Protein AF-0000000075409870 (afdb_homodimer)

Organism: Magnetospirillum gryphiswaldense (strain DSM 6361 / JCM 21280 / NBRC 15271 / MSR-1) (NCBI:txid431944)

InterPro domains:
  IPR002820 Molybdopterin cofactor biosynthesis C (MoaC) domain [PF01967] (15-150)
  IPR023045 Molybdenum cofactor biosynthesis C [TIGR00581] (4-152)
  IPR036522 Molybdopterin cofactor biosynthesis C (MoaC) domain superfamily [G3DSA:3.30.70.640] (1-158)
  IPR036522 Molybdopterin cofactor biosynthesis C (MoaC) domain superfamily [SSF55040] (11-155)
  IPR047594 Molybdenum cofactor biosynthesis C, bacteria/eukaryotes [MF_01224_B] (2-158)
  IPR047594 Molybdenum cofactor biosynthesis C, bacteria/eukaryotes [cd01420] (15-153)
  IPR050105 Molybdenum cofactor biosynthesis MoaA/MoaC [PTHR22960] (5-147)

Radius of gyration: 19.03 Å; Cα contacts (8 Å, |Δi|>4): 765; chains: 2; bounding box: 40×58×44 Å

pLDDT: mean 94.72, std 8.27, range [42.75, 99.0]

Sequence (316 aa):
MTDLTHFDPLGNAVMVDVSAKAPTERVAVAAGSVLMAADTMALIQARGVKKGDVLAVAQLAGIMGAKRTPDLIPLCHPLALSSVKVELQLDPARNAVDIQATCKLTGQTGVEMEALTAVSVAALTVYDMVKAVDKSMRITDIRLLHKSGGKSGTYQAVMTDLTHFDPLGNAVMVDVSAKAPTERVAVAAGSVLMAADTMALIQARGVKKGDVLAVAQLAGIMGAKRTPDLIPLCHPLALSSVKVELQLDPARNAVDIQATCKLTGQTGVEMEALTAVSVAALTVYDMVKAVDKSMRITDIRLLHKSGGKSGTYQAV

Nearest PDB structures (foldseek):
  3jqj-assembly1_B  TM=9.611E-01  e=3.026E-20  Thermus thermophilus HB8
  4pyd-assembly1_D  TM=9.554E-01  e=3.217E-20  Escherichia coli K-12
  1ekr-assembly1_A  TM=9.574E-01  e=2.144E-19  Escherichia coli
  4pyd-assembly1_A  TM=9.574E-01  e=3.497E-19  Escherichia coli K-12
  1eks-assembly1_A  TM=9.685E-01  e=5.367E-19  Escherichia coli

Structure (mmCIF, N/CA/C/O backbone):
data_AF-0000000075409870-model_v1
#
loop_
_entity.id
_entity.type
_entity.pdbx_description
1 polymer 'Cyclic pyranopterin monophosphate synthase'
#
loop_
_atom_site.group_PDB
_atom_site.id
_atom_site.type_symbol
_atom_site.label_atom_id
_atom_site.label_alt_id
_atom_site.label_comp_id
_atom_site.label_asym_id
_atom_site.label_entity_id
_atom_site.label_seq_id
_atom_site.pdbx_PDB_ins_code
_atom_site.Cartn_x
_atom_site.Cartn_y
_atom_site.Cartn_z
_atom_site.occupancy
_atom_site.B_iso_or_equiv
_atom_site.auth_seq_id
_atom_site.auth_comp_id
_atom_site.auth_asym_id
_atom_site.auth_atom_id
_atom_site.pdbx_PDB_model_num
ATOM 1 N N . MET A 1 1 ? -3.199 29.938 7.641 1 42.75 1 MET A N 1
ATOM 2 C CA . MET A 1 1 ? -2.635 29.078 6.598 1 42.75 1 MET A CA 1
ATOM 3 C C . MET A 1 1 ? -2.672 27.625 7.016 1 42.75 1 MET A C 1
ATOM 5 O O . MET A 1 1 ? -2.309 27.281 8.148 1 42.75 1 MET A O 1
ATOM 9 N N . THR A 1 2 ? -3.488 26.75 6.426 1 58.69 2 THR A N 1
ATOM 10 C CA . THR A 1 2 ? -3.631 25.359 6.836 1 58.69 2 THR A CA 1
ATOM 11 C C . THR A 1 2 ? -2.275 24.656 6.863 1 58.69 2 THR A C 1
ATOM 13 O O . THR A 1 2 ? -1.463 24.828 5.953 1 58.69 2 THR A O 1
ATOM 16 N N . ASP A 1 3 ? -1.803 24.328 7.984 1 79.94 3 ASP A N 1
ATOM 17 C CA . ASP A 1 3 ? -0.461 23.797 8.203 1 79.94 3 ASP A CA 1
ATOM 18 C C . ASP A 1 3 ? -0.49 22.281 8.336 1 79.94 3 ASP A C 1
ATOM 20 O O . ASP A 1 3 ? -1.562 21.672 8.43 1 79.94 3 ASP A O 1
ATOM 24 N N . LEU A 1 4 ? 0.631 21.781 8.109 1 86.5 4 LEU A N 1
ATOM 25 C CA . LEU A 1 4 ? 0.804 20.344 8.367 1 86.5 4 LEU A CA 1
ATOM 26 C C . LEU A 1 4 ? 0.671 20.047 9.852 1 86.5 4 LEU A C 1
ATOM 28 O O . LEU A 1 4 ? 1.403 20.594 10.672 1 86.5 4 LEU A O 1
ATOM 32 N N . THR A 1 5 ? -0.241 19.156 10.141 1 88.62 5 THR A N 1
ATOM 33 C CA . THR A 1 5 ? -0.639 18.969 11.531 1 88.62 5 THR A CA 1
ATOM 34 C C . THR A 1 5 ? 0.309 18 12.234 1 88.62 5 THR A C 1
ATOM 36 O O . THR A 1 5 ? 0.315 17.906 13.469 1 88.62 5 THR A O 1
ATOM 39 N N . HIS A 1 6 ? 1.141 17.328 11.484 1 91.56 6 HIS A N 1
ATOM 40 C CA . HIS A 1 6 ? 2 16.297 12.078 1 91.56 6 HIS A CA 1
ATOM 41 C C . HIS A 1 6 ? 3.373 16.875 12.422 1 91.56 6 HIS A C 1
ATOM 43 O O . HIS A 1 6 ? 4.34 16.125 12.562 1 91.56 6 HIS A O 1
ATOM 49 N N . PHE A 1 7 ? 3.447 18.172 12.562 1 88.19 7 PHE A N 1
ATOM 50 C CA . PHE A 1 7 ? 4.695 18.812 12.961 1 88.19 7 PHE A CA 1
ATOM 51 C C . PHE A 1 7 ? 4.457 19.797 14.102 1 88.19 7 PHE A C 1
ATOM 53 O O . PHE A 1 7 ? 3.477 20.547 14.086 1 88.19 7 PHE A O 1
ATOM 60 N N . ASP A 1 8 ? 5.398 19.75 15.039 1 87.44 8 ASP A N 1
ATOM 61 C CA . ASP A 1 8 ? 5.34 20.812 16.047 1 87.44 8 ASP A CA 1
ATOM 62 C C . ASP A 1 8 ? 6.059 22.062 15.57 1 87.44 8 ASP A C 1
ATOM 64 O O . ASP A 1 8 ? 6.605 22.094 14.461 1 87.44 8 ASP A O 1
ATOM 68 N N . PRO A 1 9 ? 5.988 23.078 16.328 1 85.5 9 PRO A N 1
ATOM 69 C CA . PRO A 1 9 ? 6.57 24.344 15.867 1 85.5 9 PRO A CA 1
ATOM 70 C C . PRO A 1 9 ? 8.078 24.266 15.641 1 85.5 9 PRO A C 1
ATOM 72 O O . PRO A 1 9 ? 8.648 25.078 14.906 1 85.5 9 PRO A O 1
ATOM 75 N N . LEU A 1 10 ? 8.703 23.281 16.25 1 84 10 LEU A N 1
ATOM 76 C CA . LEU A 1 10 ? 10.148 23.125 16.125 1 84 10 LEU A CA 1
ATOM 77 C C . LEU A 1 10 ? 10.5 22.25 14.914 1 84 10 LEU A C 1
ATOM 79 O O . LEU A 1 10 ? 11.672 22.078 14.586 1 84 10 LEU A O 1
ATOM 83 N N . GLY A 1 11 ? 9.492 21.703 14.273 1 83.44 11 GLY A N 1
ATOM 84 C CA . GLY A 1 11 ? 9.719 20.906 13.07 1 83.44 11 GLY A CA 1
ATOM 85 C C . GLY A 1 11 ? 9.781 19.422 13.328 1 83.44 11 GLY A C 1
ATOM 86 O O . GLY A 1 11 ? 10.039 18.641 12.414 1 83.44 11 GLY A O 1
ATOM 87 N N . ASN A 1 12 ? 9.531 19.062 14.555 1 87.06 12 ASN A N 1
ATOM 88 C CA . ASN A 1 12 ? 9.531 17.641 14.883 1 87.06 12 ASN A CA 1
ATOM 89 C C . ASN A 1 12 ? 8.219 16.984 14.461 1 87.06 12 ASN A C 1
ATOM 91 O O . ASN A 1 12 ? 7.152 17.594 14.539 1 87.06 12 ASN A O 1
ATOM 95 N N . ALA A 1 13 ? 8.375 15.758 14.008 1 90.44 13 ALA A N 1
ATOM 96 C CA . ALA A 1 13 ? 7.18 14.953 13.742 1 90.44 13 ALA A CA 1
ATOM 97 C C . ALA A 1 13 ? 6.438 14.633 15.039 1 90.44 13 ALA A C 1
ATOM 99 O O . ALA A 1 13 ? 7.059 14.312 16.062 1 90.44 13 ALA A O 1
ATOM 100 N N . VAL A 1 14 ? 5.109 14.703 15.031 1 93.31 14 VAL A N 1
ATOM 101 C CA . VAL A 1 14 ? 4.312 14.445 16.219 1 93.31 14 VAL A CA 1
ATOM 102 C C . VAL A 1 14 ? 3.025 13.719 15.844 1 93.31 14 VAL A C 1
ATOM 104 O O . VAL A 1 14 ? 2.465 13.969 14.773 1 93.31 14 VAL A O 1
ATOM 107 N N . MET A 1 15 ? 2.639 12.797 16.672 1 95.94 15 MET A N 1
ATOM 108 C CA . MET A 1 15 ? 1.261 12.312 16.609 1 95.94 15 MET A CA 1
ATOM 109 C C . MET A 1 15 ? 0.288 13.375 17.109 1 95.94 15 MET A C 1
ATOM 111 O O . MET A 1 15 ? 0.456 13.898 18.219 1 95.94 15 MET A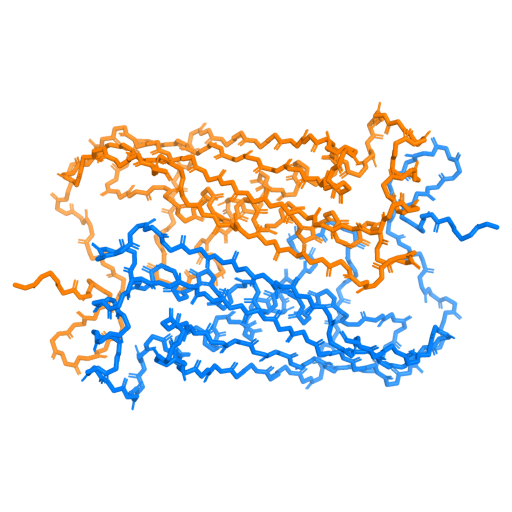 O 1
ATOM 115 N N . VAL A 1 16 ? -0.672 13.68 16.344 1 94.5 16 VAL A N 1
ATOM 116 C CA . VAL A 1 16 ? -1.606 14.75 16.688 1 94.5 16 VAL A CA 1
ATOM 117 C C . VAL A 1 16 ? -2.369 14.375 17.969 1 94.5 16 VAL A C 1
ATOM 119 O O . VAL A 1 16 ? -2.891 13.266 18.078 1 94.5 16 VAL A O 1
ATOM 122 N N . ASP A 1 17 ? -2.365 15.32 18.984 1 95.56 17 ASP A N 1
ATOM 123 C CA . ASP A 1 17 ? -3.143 15.117 20.188 1 95.56 17 ASP A CA 1
ATOM 124 C C . ASP A 1 17 ? -4.633 15.32 19.938 1 95.56 17 ASP A C 1
ATOM 126 O O . ASP A 1 17 ? -5.078 16.438 19.688 1 95.56 17 ASP A O 1
ATOM 130 N N . VAL A 1 18 ? -5.391 14.211 20.047 1 95.62 18 VAL A N 1
ATOM 131 C CA . VAL A 1 18 ? -6.816 14.305 19.734 1 95.62 18 VAL A CA 1
ATOM 132 C C . VAL A 1 18 ? -7.633 14.18 21.016 1 95.62 18 VAL A C 1
ATOM 134 O O . VAL A 1 18 ? -8.852 14 20.969 1 95.62 18 VAL A O 1
ATOM 137 N N . SER A 1 19 ? -7.051 14.383 22.203 1 95.25 19 SER A N 1
ATOM 138 C CA . SER A 1 19 ? -7.688 14.109 23.484 1 95.25 19 SER A CA 1
ATOM 139 C C . SER A 1 19 ? -8.836 15.078 23.75 1 95.25 19 SER A C 1
ATOM 141 O O . SER A 1 19 ? -9.781 14.742 24.469 1 95.25 19 SER A O 1
ATOM 143 N N . ALA A 1 20 ? -8.789 16.219 23.141 1 94.88 20 ALA A N 1
ATOM 144 C CA . ALA A 1 20 ? -9.781 17.266 23.406 1 94.88 20 ALA A CA 1
ATOM 145 C C . ALA A 1 20 ? -10.977 17.125 22.469 1 94.88 20 ALA A C 1
ATOM 147 O O . ALA A 1 20 ? -11.992 17.812 22.641 1 94.88 20 ALA A O 1
ATOM 148 N N . LYS A 1 21 ? -10.867 16.281 21.531 1 94.44 21 LYS A N 1
ATOM 149 C CA . LYS A 1 21 ? -11.93 16.141 20.547 1 94.44 21 LYS A CA 1
ATOM 150 C C . LYS A 1 21 ? -13.031 15.211 21.031 1 94.44 21 LYS A C 1
ATOM 152 O O . LYS A 1 21 ? -12.75 14.188 21.656 1 94.44 21 LYS A O 1
ATOM 157 N N . ALA A 1 22 ? -14.25 15.5 20.734 1 95.19 22 ALA A N 1
ATOM 158 C CA . ALA A 1 22 ? -15.375 14.609 21.016 1 95.19 22 ALA A CA 1
ATOM 159 C C . ALA A 1 22 ? -15.453 13.484 20 1 95.19 22 ALA A C 1
ATOM 161 O O . ALA A 1 22 ? -15.219 13.695 18.812 1 95.19 22 ALA A O 1
ATOM 162 N N . PRO A 1 23 ? -15.844 12.312 20.5 1 96.75 23 PRO A N 1
ATOM 163 C CA . PRO A 1 23 ? -16.047 11.227 19.547 1 96.75 23 PRO A CA 1
ATOM 164 C C . PRO A 1 23 ? -17.234 11.477 18.609 1 96.75 23 PRO A C 1
ATOM 166 O O . PRO A 1 23 ? -18.25 12.023 19.031 1 96.75 23 PRO A O 1
ATOM 169 N N . THR A 1 24 ? -17.078 11.172 17.375 1 97.12 24 THR A N 1
ATOM 170 C CA . THR A 1 24 ? -18.141 11.195 16.375 1 97.12 24 THR A CA 1
ATOM 171 C C . THR A 1 24 ? -18.062 9.969 15.469 1 97.12 24 THR A C 1
ATOM 173 O O . THR A 1 24 ? -17.047 9.266 15.453 1 97.12 24 THR A O 1
ATOM 176 N N . GLU A 1 25 ? -19.203 9.695 14.805 1 97.69 25 GLU A N 1
ATOM 177 C CA . GLU A 1 25 ? -19.156 8.664 13.781 1 97.69 25 GLU A CA 1
ATOM 178 C C . GLU A 1 25 ? -18.266 9.094 12.609 1 97.69 25 GLU A C 1
ATOM 180 O O . GLU A 1 25 ? -18.453 10.18 12.055 1 97.69 25 GLU A O 1
ATOM 185 N N . ARG A 1 26 ? -17.359 8.227 12.328 1 98 26 ARG A N 1
ATOM 186 C CA . ARG A 1 26 ? -16.422 8.484 11.234 1 98 26 ARG A CA 1
ATOM 187 C C . ARG A 1 26 ? -16.547 7.414 10.156 1 98 26 ARG A C 1
ATOM 189 O O . ARG A 1 26 ? -16.578 6.219 10.453 1 98 26 ARG A O 1
ATOM 196 N N . VAL A 1 27 ? -16.609 7.832 8.883 1 98.69 27 VAL A N 1
ATOM 197 C CA . VAL A 1 27 ? -16.625 6.922 7.738 1 98.69 27 VAL A CA 1
ATOM 198 C C . VAL A 1 27 ? -15.602 7.379 6.703 1 98.69 27 VAL A C 1
ATOM 200 O O . VAL A 1 27 ? -15.461 8.578 6.449 1 98.69 27 VAL A O 1
ATOM 203 N N . ALA A 1 28 ? -14.938 6.41 6.152 1 98.88 28 ALA A N 1
ATOM 204 C CA . ALA A 1 28 ? -14.055 6.699 5.023 1 98.88 28 ALA A CA 1
ATOM 205 C C . ALA A 1 28 ? -14.148 5.605 3.963 1 98.88 28 ALA A C 1
ATOM 207 O O . ALA A 1 28 ? -14.25 4.422 4.293 1 98.88 28 ALA A O 1
ATOM 208 N N . VAL A 1 29 ? -14.125 6.039 2.709 1 98.94 29 VAL A N 1
ATOM 209 C CA . VAL A 1 29 ? -14.109 5.137 1.561 1 98.94 29 VAL A CA 1
ATOM 210 C C . VAL A 1 29 ? -12.891 5.43 0.689 1 98.94 29 VAL A C 1
ATOM 212 O O . VAL A 1 29 ? -12.633 6.586 0.338 1 98.94 29 VAL A O 1
ATOM 215 N N . ALA A 1 30 ? -12.156 4.445 0.398 1 98.94 30 ALA A N 1
ATOM 216 C CA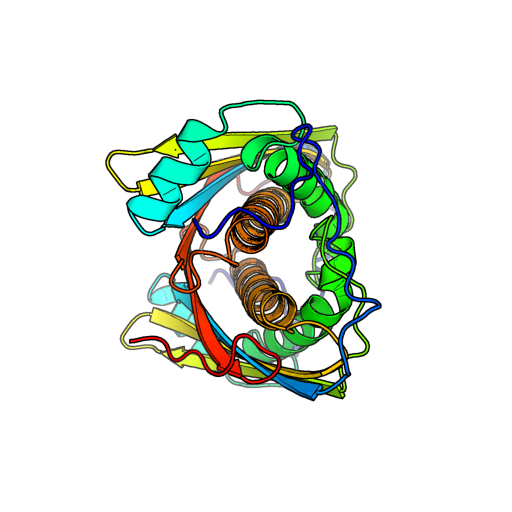 . ALA A 1 30 ? -11.016 4.539 -0.504 1 98.94 30 ALA A CA 1
ATOM 217 C C . ALA A 1 30 ? -11.109 3.508 -1.623 1 98.94 30 ALA A C 1
ATOM 219 O O . ALA A 1 30 ? -11.844 2.523 -1.508 1 98.94 30 ALA A O 1
ATOM 220 N N . ALA A 1 31 ? -10.367 3.779 -2.705 1 98.94 31 ALA A N 1
ATOM 221 C CA . ALA A 1 31 ? -10.359 2.836 -3.82 1 98.94 31 ALA A CA 1
ATOM 222 C C . ALA A 1 31 ? -9 2.809 -4.504 1 98.94 31 ALA A C 1
ATOM 224 O O . ALA A 1 31 ? -8.164 3.688 -4.273 1 98.94 31 ALA A O 1
ATOM 225 N N . GLY A 1 32 ? -8.75 1.811 -5.285 1 98.88 32 GLY A N 1
ATOM 226 C CA . GLY A 1 32 ? -7.59 1.601 -6.133 1 98.88 32 GLY A CA 1
ATOM 227 C C . GLY A 1 32 ? -7.738 0.419 -7.07 1 98.88 32 GLY A C 1
ATOM 228 O O . GLY A 1 32 ? -8.781 -0.245 -7.078 1 98.88 32 GLY A O 1
ATOM 229 N N . SER A 1 33 ? -6.727 0.255 -7.898 1 98.94 33 SER A N 1
ATOM 230 C CA . SER A 1 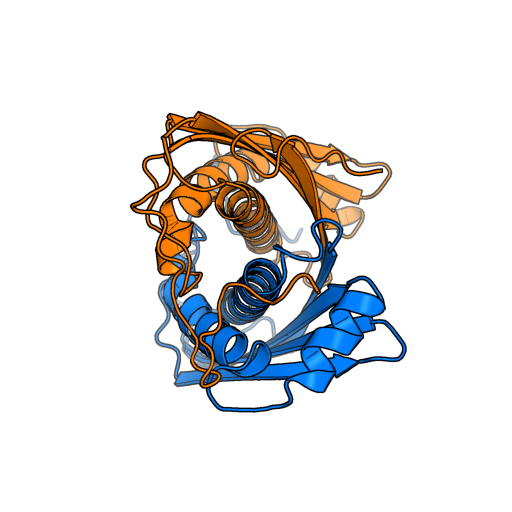33 ? -6.805 -0.833 -8.867 1 98.94 33 SER A CA 1
ATOM 231 C C . SER A 1 33 ? -5.445 -1.488 -9.07 1 98.94 33 SER A C 1
ATOM 233 O O . SER A 1 33 ? -4.406 -0.856 -8.867 1 98.94 33 SER A O 1
ATOM 235 N N . VAL A 1 34 ? -5.508 -2.73 -9.438 1 98.94 34 VAL A N 1
ATOM 236 C CA . VAL A 1 34 ? -4.348 -3.449 -9.945 1 98.94 34 VAL A CA 1
ATOM 237 C C . VAL A 1 34 ? -4.52 -3.711 -11.445 1 98.94 34 VAL A C 1
ATOM 239 O O . VAL A 1 34 ? -5.434 -4.43 -11.852 1 98.94 34 VAL A O 1
ATOM 242 N N . LEU A 1 35 ? -3.666 -3.074 -12.242 1 98.94 35 LEU A N 1
ATOM 243 C CA . LEU A 1 35 ? -3.65 -3.311 -13.68 1 98.94 35 LEU A CA 1
ATOM 244 C C . LEU A 1 35 ? -2.736 -4.48 -14.031 1 98.94 35 LEU A C 1
ATOM 246 O O . LEU A 1 35 ? -1.657 -4.625 -13.453 1 98.94 35 LEU A O 1
ATOM 250 N N . MET A 1 36 ? -3.176 -5.266 -15.039 1 98.56 36 MET A N 1
ATOM 251 C CA . MET A 1 36 ? -2.42 -6.469 -15.375 1 98.56 36 MET A CA 1
ATOM 252 C C . MET A 1 36 ? -2.547 -6.797 -16.859 1 98.56 36 MET A C 1
ATOM 254 O O . MET A 1 36 ? -3.285 -6.133 -17.578 1 98.56 36 MET A O 1
ATOM 258 N N . ALA A 1 37 ? -1.703 -7.766 -17.297 1 97.94 37 ALA A N 1
ATOM 259 C CA . ALA A 1 37 ? -1.792 -8.234 -18.672 1 97.94 37 ALA A CA 1
ATOM 260 C C . ALA A 1 37 ? -3.113 -8.961 -18.922 1 97.94 37 ALA A C 1
ATOM 262 O O . ALA A 1 37 ? -3.689 -9.547 -18 1 97.94 37 ALA A O 1
ATOM 263 N N . ALA A 1 38 ? -3.508 -8.969 -20.188 1 97.75 38 ALA A N 1
ATOM 264 C CA . ALA A 1 38 ? -4.762 -9.602 -20.578 1 97.75 38 ALA A CA 1
ATOM 265 C C . ALA A 1 38 ? -4.746 -11.094 -20.25 1 97.75 38 ALA A C 1
ATOM 267 O O . ALA A 1 38 ? -5.746 -11.641 -19.781 1 97.75 38 ALA A O 1
ATOM 268 N N . ASP A 1 39 ? -3.654 -11.727 -20.453 1 96.5 39 ASP A N 1
ATOM 269 C CA . ASP A 1 39 ? -3.539 -13.156 -20.188 1 96.5 39 ASP A CA 1
ATOM 270 C C . ASP A 1 39 ? -3.691 -13.438 -18.688 1 96.5 39 ASP A C 1
ATOM 272 O O . ASP A 1 39 ? -4.25 -14.469 -18.297 1 96.5 39 ASP A O 1
ATOM 276 N N . THR A 1 40 ? -3.139 -12.508 -17.891 1 96.06 40 THR A N 1
ATOM 277 C CA . THR A 1 40 ? -3.26 -12.641 -16.438 1 96.06 40 THR A CA 1
ATOM 278 C C . THR A 1 40 ? -4.719 -12.516 -16.016 1 96.06 40 THR A C 1
ATOM 280 O O . THR A 1 40 ? -5.203 -13.312 -15.211 1 96.06 40 THR A O 1
ATOM 283 N N . MET A 1 41 ? -5.43 -11.555 -16.547 1 96.56 41 MET A N 1
ATOM 284 C CA . MET A 1 41 ? -6.848 -11.359 -16.281 1 96.56 41 MET A CA 1
ATOM 285 C C . MET A 1 41 ? -7.648 -12.609 -16.641 1 96.56 41 MET A C 1
ATOM 287 O O . MET A 1 41 ? -8.492 -13.055 -15.867 1 96.56 41 MET A O 1
ATOM 291 N N . ALA A 1 42 ? -7.316 -13.195 -17.75 1 94.94 42 ALA A N 1
ATOM 292 C CA . ALA A 1 42 ? -8.008 -14.391 -18.234 1 94.94 42 ALA A CA 1
ATOM 293 C C . ALA A 1 42 ? -7.789 -15.562 -17.281 1 94.94 42 ALA A C 1
ATOM 295 O O . ALA A 1 42 ? -8.703 -16.344 -17.031 1 94.94 42 ALA A O 1
ATOM 296 N N . LEU A 1 43 ? -6.637 -15.625 -16.781 1 92.19 43 LEU A N 1
ATOM 297 C CA . LEU A 1 43 ? -6.305 -16.703 -15.844 1 92.19 43 LEU A CA 1
ATOM 298 C C . LEU A 1 43 ? -7.098 -16.562 -14.555 1 92.19 43 LEU A C 1
ATOM 300 O O . LEU A 1 43 ? -7.59 -17.562 -14.016 1 92.19 43 LEU A O 1
ATOM 304 N N . ILE A 1 44 ? -7.176 -15.352 -14.008 1 93.12 44 ILE A N 1
ATOM 305 C CA . ILE A 1 44 ? -7.934 -15.117 -12.781 1 93.12 44 ILE A CA 1
ATOM 306 C C . ILE A 1 44 ? -9.406 -15.438 -13.023 1 93.12 44 ILE A C 1
ATOM 308 O O . ILE A 1 44 ? -10.055 -16.094 -12.195 1 93.12 44 ILE A O 1
ATOM 312 N N . GLN A 1 45 ? -9.906 -15.078 -14.148 1 91.69 45 GLN A N 1
ATOM 313 C CA . GLN A 1 45 ? -11.305 -15.297 -14.484 1 91.69 45 GLN A CA 1
ATOM 314 C C . GLN A 1 45 ? -11.609 -16.797 -14.602 1 91.69 45 GLN A C 1
ATOM 316 O O . GLN A 1 45 ? -12.68 -17.25 -14.18 1 91.69 45 GLN A O 1
ATOM 321 N N . ALA A 1 46 ? -10.742 -17.469 -15.156 1 88.06 46 ALA A N 1
ATOM 322 C CA . ALA A 1 46 ? -10.953 -18.891 -15.414 1 88.06 46 ALA A CA 1
ATOM 323 C C . ALA A 1 46 ? -11.008 -19.688 -14.109 1 88.06 46 ALA A C 1
ATOM 325 O O . ALA A 1 46 ? -11.656 -20.734 -14.039 1 88.06 46 ALA A O 1
ATOM 326 N N . ARG A 1 47 ? -10.367 -19.234 -13.164 1 83.5 47 ARG A N 1
ATOM 327 C CA . ARG A 1 47 ? -10.359 -19.922 -11.875 1 83.5 47 ARG A CA 1
ATOM 328 C C . ARG A 1 47 ? -11.664 -19.703 -11.125 1 83.5 47 ARG A C 1
ATOM 330 O O . ARG A 1 47 ? -12.039 -20.516 -10.273 1 83.5 47 ARG A O 1
ATOM 337 N N . GLY A 1 48 ? -12.312 -18.672 -11.578 1 71.38 48 GLY A N 1
ATOM 338 C CA . GLY A 1 48 ? -13.578 -18.391 -10.922 1 71.38 48 GLY A CA 1
ATOM 339 C C . GLY A 1 48 ? -13.406 -17.844 -9.523 1 71.38 48 GLY A C 1
ATOM 340 O O . GLY A 1 48 ? -12.32 -17.406 -9.148 1 71.38 48 GLY A O 1
ATOM 341 N N . VAL A 1 49 ? -14.609 -17.734 -9.023 1 61.81 49 VAL A N 1
ATOM 342 C CA . VAL A 1 49 ? -14.672 -17.156 -7.68 1 61.81 49 VAL A CA 1
ATOM 343 C C . VAL A 1 49 ? -14.977 -18.25 -6.66 1 61.81 49 VAL A C 1
ATOM 345 O O . VAL A 1 49 ? -16.078 -18.781 -6.625 1 61.81 49 VAL A O 1
ATOM 348 N N . LYS A 1 50 ? -13.93 -18.906 -6.137 1 66.94 50 LYS A N 1
ATOM 349 C CA . LYS A 1 50 ? -14.062 -19.859 -5.035 1 66.94 50 LYS A CA 1
ATOM 350 C C . LYS A 1 50 ? -13.344 -19.359 -3.787 1 66.94 50 LYS A C 1
ATOM 352 O O . LYS A 1 50 ? -12.648 -18.344 -3.834 1 66.94 50 LYS A O 1
ATOM 357 N N . LYS A 1 51 ? -13.844 -20.016 -2.691 1 64.06 51 LYS A N 1
ATOM 358 C CA . LYS A 1 51 ? -13.109 -19.734 -1.466 1 64.06 51 LYS A CA 1
ATOM 359 C C . LYS A 1 51 ? -11.609 -19.984 -1.655 1 64.06 51 LYS A C 1
ATOM 361 O O . LYS A 1 51 ? -11.203 -21.031 -2.16 1 64.06 51 LYS A O 1
ATOM 366 N N . GLY A 1 52 ? -10.859 -18.922 -1.525 1 68.06 52 GLY A N 1
ATOM 367 C CA . GLY A 1 52 ? -9.422 -19.047 -1.706 1 68.06 52 GLY A CA 1
ATOM 368 C C . GLY A 1 52 ? -8.938 -18.484 -3.025 1 68.06 52 GLY A C 1
ATOM 369 O O . GLY A 1 52 ? -7.742 -18.531 -3.326 1 68.06 52 GLY A O 1
ATOM 370 N N . ASP A 1 53 ? -9.922 -18 -3.658 1 88.19 53 ASP A N 1
ATOM 371 C CA . ASP A 1 53 ? -9.492 -17.406 -4.922 1 88.19 53 ASP A CA 1
ATOM 372 C C . ASP A 1 53 ? -8.797 -16.062 -4.691 1 88.19 53 ASP A C 1
ATOM 374 O O . ASP A 1 53 ? -8.719 -15.594 -3.557 1 88.19 53 ASP A O 1
ATOM 378 N N . VAL A 1 54 ? -8.227 -15.562 -5.707 1 94.69 54 VAL A N 1
ATOM 379 C CA . VAL A 1 54 ? -7.395 -14.359 -5.664 1 94.69 54 VAL A CA 1
ATOM 380 C C . VAL A 1 54 ? -8.156 -13.227 -4.977 1 94.69 54 VAL A C 1
ATOM 382 O O . VAL A 1 54 ? -7.633 -12.578 -4.07 1 94.69 54 VAL A O 1
ATOM 385 N N . LEU A 1 55 ? -9.422 -13.047 -5.258 1 96.06 55 LEU A N 1
ATOM 386 C CA . LEU A 1 55 ? -10.203 -11.938 -4.727 1 96.06 55 LEU A CA 1
ATOM 387 C C . LEU A 1 55 ? -10.539 -12.164 -3.258 1 96.06 55 LEU A C 1
ATOM 389 O O . LEU A 1 55 ? -10.469 -11.234 -2.451 1 96.06 55 LEU A O 1
ATOM 393 N N . ALA A 1 56 ? -10.844 -13.406 -2.914 1 95.25 56 ALA A N 1
ATOM 394 C CA . ALA A 1 56 ? -11.219 -13.711 -1.534 1 95.25 56 ALA A CA 1
ATOM 395 C C . ALA A 1 56 ? -10.031 -13.531 -0.594 1 95.25 56 ALA A C 1
ATOM 397 O O . ALA A 1 56 ? -10.164 -12.953 0.487 1 95.25 56 ALA A O 1
ATOM 398 N N . VAL A 1 57 ? -8.938 -14.023 -0.986 1 96.38 57 VAL A N 1
ATOM 399 C CA . VAL A 1 57 ? -7.742 -13.891 -0.162 1 96.38 57 VAL A CA 1
ATOM 400 C C . VAL A 1 57 ? -7.363 -12.422 -0.027 1 96.38 57 VAL A C 1
ATOM 402 O O . VAL A 1 57 ? -7.027 -11.953 1.065 1 96.38 57 VAL A O 1
ATOM 405 N N . ALA A 1 58 ? -7.445 -11.672 -1.077 1 98.06 58 ALA A N 1
ATOM 406 C CA . ALA A 1 58 ? -7.105 -10.25 -1.065 1 98.06 58 ALA A CA 1
ATOM 407 C C . ALA A 1 58 ? -8.094 -9.461 -0.206 1 98.06 58 ALA A C 1
ATOM 409 O O . ALA A 1 58 ? -7.703 -8.516 0.486 1 98.06 58 ALA A O 1
ATOM 410 N N . GLN A 1 59 ? -9.367 -9.867 -0.307 1 98.25 59 GLN A N 1
ATOM 411 C CA . GLN A 1 59 ? -10.367 -9.219 0.526 1 98.25 59 GLN A CA 1
ATOM 412 C C . GLN A 1 59 ? -10.031 -9.352 2.008 1 98.25 59 GLN A C 1
ATOM 414 O O . GLN A 1 59 ? -10.016 -8.359 2.738 1 98.25 59 GLN A O 1
ATOM 419 N N . LEU A 1 60 ? -9.734 -10.547 2.398 1 98 60 LEU A N 1
ATOM 420 C CA . LEU A 1 60 ? -9.422 -10.797 3.801 1 98 60 LEU A CA 1
ATOM 421 C C . LEU A 1 60 ? -8.141 -10.062 4.207 1 98 60 LEU A C 1
ATOM 423 O O . LEU A 1 60 ? -8.078 -9.477 5.289 1 98 60 LEU A O 1
ATOM 427 N N . ALA A 1 61 ? -7.16 -10.07 3.355 1 98.69 61 ALA A N 1
ATOM 428 C CA . ALA A 1 61 ? -5.91 -9.367 3.635 1 98.69 61 ALA A CA 1
ATOM 429 C C . ALA A 1 61 ? -6.152 -7.875 3.828 1 98.69 61 ALA A C 1
ATOM 431 O O . ALA A 1 61 ? -5.562 -7.254 4.719 1 98.69 61 ALA A O 1
ATOM 432 N N . GLY A 1 62 ? -6.98 -7.281 2.971 1 98.88 62 GLY A N 1
ATOM 433 C CA . GLY A 1 62 ? -7.332 -5.879 3.125 1 98.88 62 GLY A CA 1
ATOM 434 C C . GLY A 1 62 ? -7.969 -5.566 4.469 1 98.88 62 GLY A C 1
ATOM 435 O O . GLY A 1 62 ? -7.613 -4.578 5.113 1 98.88 62 GLY A O 1
ATOM 436 N N . ILE A 1 63 ? -8.883 -6.43 4.879 1 98.81 63 ILE A N 1
ATOM 437 C CA . ILE A 1 63 ? -9.539 -6.258 6.168 1 98.81 63 ILE A CA 1
ATOM 438 C C . ILE A 1 63 ? -8.5 -6.316 7.285 1 98.81 63 ILE A C 1
ATOM 440 O O . ILE A 1 63 ? -8.477 -5.453 8.164 1 98.81 63 ILE A O 1
ATOM 444 N N . MET A 1 64 ? -7.648 -7.227 7.219 1 98.62 64 MET A N 1
ATOM 445 C CA . MET A 1 64 ? -6.605 -7.383 8.234 1 98.62 64 MET A CA 1
ATOM 446 C C . MET A 1 64 ? -5.641 -6.203 8.203 1 98.62 64 MET A C 1
ATOM 448 O O . MET A 1 64 ? -5.219 -5.715 9.25 1 98.62 64 MET A O 1
ATOM 452 N N . GLY A 1 65 ? -5.312 -5.762 6.992 1 98.75 65 GLY A N 1
ATOM 453 C CA . GLY A 1 65 ? -4.422 -4.625 6.832 1 98.75 65 GLY A CA 1
ATOM 454 C C . GLY A 1 65 ? -4.949 -3.357 7.477 1 98.75 65 GLY A C 1
ATOM 455 O O . GLY A 1 65 ? -4.195 -2.617 8.109 1 98.75 65 GLY A O 1
ATOM 456 N N . ALA A 1 66 ? -6.215 -3.15 7.348 1 98.81 66 ALA A N 1
ATOM 457 C CA . ALA A 1 66 ? -6.832 -1.98 7.969 1 98.81 66 ALA A CA 1
ATOM 458 C C . ALA A 1 66 ? -6.566 -1.954 9.469 1 98.81 66 ALA A C 1
ATOM 460 O O . ALA A 1 66 ? -6.309 -0.893 10.047 1 98.81 66 ALA A O 1
ATOM 461 N N . LYS A 1 67 ? -6.594 -3.047 10.078 1 98.56 67 LYS A N 1
ATOM 462 C CA . LYS A 1 67 ? -6.461 -3.172 11.523 1 98.56 67 LYS A CA 1
ATOM 463 C C . LYS A 1 67 ? -5.012 -2.984 11.961 1 98.56 67 LYS A C 1
ATOM 465 O O . LYS A 1 67 ? -4.734 -2.824 13.148 1 98.56 67 LYS A O 1
ATOM 470 N N . ARG A 1 68 ? -4.082 -2.945 11.031 1 98.5 68 ARG A N 1
ATOM 471 C CA . ARG A 1 68 ? -2.66 -2.84 11.336 1 98.5 68 ARG A CA 1
ATOM 472 C C . ARG A 1 68 ? -2.113 -1.473 10.938 1 98.5 68 ARG A C 1
ATOM 474 O O . ARG A 1 68 ? -0.899 -1.265 10.922 1 98.5 68 ARG A O 1
ATOM 481 N N . THR A 1 69 ? -2.971 -0.531 10.656 1 98.75 69 THR A N 1
ATOM 482 C CA . THR A 1 69 ? -2.582 0.764 10.109 1 98.75 69 THR A CA 1
ATOM 483 C C . THR A 1 69 ? -1.612 1.479 11.047 1 98.75 69 THR A C 1
ATOM 485 O O . THR A 1 69 ? -0.544 1.923 10.617 1 98.75 69 THR A O 1
ATOM 488 N N . PRO A 1 70 ? -1.846 1.51 12.367 1 98.5 70 PRO A N 1
ATOM 489 C CA . PRO A 1 70 ? -0.935 2.26 13.234 1 98.5 70 PRO A CA 1
ATOM 490 C C . PRO A 1 70 ? 0.423 1.579 13.391 1 98.5 70 PRO A C 1
ATOM 492 O O . PRO A 1 70 ? 1.395 2.219 13.797 1 98.5 70 PRO A O 1
ATOM 495 N N . ASP A 1 71 ? 0.522 0.328 13.039 1 98.25 71 ASP A N 1
ATOM 496 C CA . ASP A 1 71 ? 1.796 -0.385 13.086 1 98.25 71 ASP A CA 1
ATOM 497 C C . ASP A 1 71 ? 2.664 -0.036 11.875 1 98.25 71 ASP A C 1
ATOM 499 O O . ASP A 1 71 ? 3.887 -0.189 11.922 1 98.25 71 ASP A O 1
ATOM 503 N N . LEU A 1 72 ? 2.031 0.385 10.836 1 98.62 72 LEU A N 1
ATOM 504 C CA . LEU A 1 72 ? 2.705 0.609 9.562 1 98.62 72 LEU A CA 1
ATOM 505 C C . LEU A 1 72 ? 3.02 2.088 9.367 1 98.62 72 LEU A C 1
ATOM 507 O O . LEU A 1 72 ? 4.082 2.438 8.844 1 98.62 72 LEU A O 1
ATOM 511 N N . ILE A 1 73 ? 2.061 2.912 9.758 1 98.62 73 ILE A N 1
ATOM 512 C CA . ILE A 1 73 ? 2.168 4.355 9.57 1 98.62 73 ILE A CA 1
ATOM 513 C C . ILE A 1 73 ? 2.471 5.027 10.906 1 98.62 73 ILE A C 1
ATOM 515 O O . ILE A 1 73 ? 1.604 5.102 11.781 1 98.62 73 ILE A O 1
ATOM 519 N N . PRO A 1 74 ? 3.557 5.598 11.078 1 97.69 74 PRO A N 1
ATOM 520 C CA . PRO A 1 74 ? 4.141 5.93 12.383 1 97.69 74 PRO A CA 1
ATOM 521 C C . PRO A 1 74 ? 3.252 6.859 13.211 1 97.69 74 PRO A C 1
ATOM 523 O O . PRO A 1 74 ? 3.17 6.715 14.43 1 97.69 74 PRO A O 1
ATOM 526 N N . LEU A 1 75 ? 2.594 7.77 12.602 1 96.75 75 LEU A N 1
ATOM 527 C CA . LEU A 1 75 ? 1.949 8.812 13.391 1 96.75 75 LEU A CA 1
ATOM 528 C C . LEU A 1 75 ? 0.441 8.594 13.453 1 96.75 75 LEU A C 1
ATOM 530 O O . LEU A 1 75 ? -0.297 9.461 13.93 1 96.75 75 LEU A O 1
ATOM 534 N N . CYS A 1 76 ? 0.004 7.504 12.953 1 98.12 76 CYS A N 1
ATOM 535 C CA . CYS A 1 76 ? -1.407 7.152 13.055 1 98.12 76 CYS A CA 1
ATOM 536 C C . CYS A 1 76 ? -1.767 6.734 14.469 1 98.12 76 CYS A C 1
ATOM 538 O O . CYS A 1 76 ? -0.967 6.09 15.156 1 98.12 76 CYS A O 1
ATOM 540 N N . HIS A 1 77 ? -2.896 7.062 14.93 1 98.06 77 HIS A N 1
ATOM 541 C CA . HIS A 1 77 ? -3.453 6.59 16.188 1 98.06 77 HIS A CA 1
ATOM 542 C C . HIS A 1 77 ? -3.963 5.156 16.078 1 98.06 77 HIS A C 1
ATOM 544 O O . HIS A 1 77 ? -4.484 4.77 15.023 1 98.06 77 HIS A O 1
ATOM 550 N N . PRO A 1 78 ? -3.857 4.387 17.141 1 97.81 78 PRO A N 1
ATOM 551 C CA . PRO A 1 78 ? -4.598 3.121 17.156 1 97.81 78 PRO A CA 1
ATOM 552 C C . PRO A 1 78 ? -6.105 3.32 17.281 1 97.81 78 PRO A C 1
ATOM 554 O O . PRO A 1 78 ? -6.559 4.047 18.172 1 97.81 78 PRO A O 1
ATOM 557 N N . LEU A 1 79 ? -6.848 2.74 16.422 1 97.94 79 LEU A N 1
ATOM 558 C CA . LEU A 1 79 ? -8.289 2.99 16.391 1 97.94 79 LEU A CA 1
ATOM 559 C C . LEU A 1 79 ? -9.07 1.704 16.641 1 97.94 79 LEU A C 1
ATOM 561 O O . LEU A 1 79 ? -8.68 0.636 16.156 1 97.94 79 LEU A O 1
ATOM 565 N N . ALA A 1 80 ? -10.125 1.851 17.375 1 97.75 80 ALA A N 1
ATOM 566 C CA . ALA A 1 80 ? -11.055 0.745 17.562 1 97.75 80 ALA A CA 1
ATOM 567 C C . ALA A 1 80 ? -12.078 0.692 16.422 1 97.75 80 ALA A C 1
ATOM 569 O O . ALA A 1 80 ? -13.219 1.118 16.578 1 97.75 80 ALA A O 1
ATOM 570 N N . LEU A 1 81 ? -11.695 0.057 15.328 1 98.62 81 LEU A N 1
ATOM 571 C CA . LEU A 1 81 ? -12.547 -0.012 14.148 1 98.62 81 LEU A CA 1
ATOM 572 C C . LEU A 1 81 ? -13.836 -0.778 14.445 1 98.62 81 LEU A C 1
ATOM 574 O O . LEU A 1 81 ? -13.789 -1.869 15.016 1 98.62 81 LEU A O 1
ATOM 578 N N . SER A 1 82 ? -14.961 -0.211 14.016 1 98.69 82 SER A N 1
ATOM 579 C CA . SER A 1 82 ? -16.25 -0.878 14.188 1 98.69 82 SER A CA 1
ATOM 580 C C . SER A 1 82 ? -16.594 -1.726 12.961 1 98.69 82 SER A C 1
ATOM 582 O O . SER A 1 82 ? -17.297 -2.729 13.078 1 98.69 82 SER A O 1
ATOM 584 N N . SER A 1 83 ? -16.125 -1.269 11.828 1 98.81 83 SER A N 1
ATOM 585 C CA . SER A 1 83 ? -16.453 -1.968 10.586 1 98.81 83 SER A CA 1
ATOM 586 C C . SER A 1 83 ? -15.367 -1.749 9.539 1 98.81 83 SER A C 1
ATOM 588 O O . SER A 1 83 ? -14.844 -0.641 9.398 1 98.81 83 SER A O 1
ATOM 590 N N . VAL A 1 84 ? -15.008 -2.781 8.906 1 98.94 84 VAL A N 1
ATOM 591 C CA . VAL A 1 84 ? -14.156 -2.762 7.723 1 98.94 84 VAL A CA 1
ATOM 592 C C . VAL A 1 84 ? -14.766 -3.623 6.625 1 98.94 84 VAL A C 1
ATOM 594 O O . VAL A 1 84 ? -14.977 -4.824 6.812 1 98.94 84 VAL A O 1
ATOM 597 N N . LYS A 1 85 ? -15.07 -2.977 5.535 1 98.88 85 LYS A N 1
ATOM 598 C CA . LYS A 1 85 ? -15.57 -3.674 4.352 1 98.88 85 LYS A CA 1
ATOM 599 C C . LYS A 1 85 ? -14.617 -3.492 3.17 1 98.88 85 LYS A C 1
ATOM 601 O O . LYS A 1 85 ? -14.203 -2.371 2.869 1 98.88 85 LYS A O 1
ATOM 606 N N . VAL A 1 86 ? -14.25 -4.574 2.562 1 98.94 86 VAL A N 1
ATOM 607 C CA . VAL A 1 86 ? -13.406 -4.555 1.375 1 98.94 86 VAL A CA 1
ATOM 608 C C . VAL A 1 86 ? -14.07 -5.34 0.248 1 98.94 86 VAL A C 1
ATOM 610 O O . VAL A 1 86 ? -14.508 -6.477 0.447 1 98.94 86 VAL A O 1
ATOM 613 N N . GLU A 1 87 ? -14.172 -4.691 -0.868 1 98.75 87 GLU A N 1
ATOM 614 C CA . GLU A 1 87 ? -14.773 -5.305 -2.045 1 98.75 87 GLU A CA 1
ATOM 615 C C . GLU A 1 87 ? -13.82 -5.277 -3.236 1 98.75 87 GLU A C 1
ATOM 617 O O . GLU A 1 87 ? -13.125 -4.285 -3.457 1 98.75 87 GLU A O 1
ATOM 622 N N . LEU A 1 88 ? -13.766 -6.418 -3.865 1 98.19 88 LEU A N 1
ATOM 623 C CA . LEU A 1 88 ? -12.977 -6.512 -5.09 1 98.19 88 LEU A CA 1
ATOM 624 C C . LEU A 1 88 ? -13.836 -6.973 -6.258 1 98.19 88 LEU A C 1
ATOM 626 O O . LEU A 1 88 ? -14.719 -7.82 -6.09 1 98.19 88 LEU A O 1
ATOM 630 N N . GLN A 1 89 ? -13.5 -6.387 -7.41 1 97.69 89 GLN A N 1
ATOM 631 C CA . GLN A 1 89 ? -14.203 -6.77 -8.633 1 97.69 89 GLN A CA 1
ATOM 632 C C . GLN A 1 89 ? -13.242 -6.828 -9.82 1 97.69 89 GLN A C 1
ATOM 634 O O . GLN A 1 89 ? -12.367 -5.973 -9.961 1 97.69 89 GLN A O 1
ATOM 639 N N . LEU A 1 90 ? -13.508 -7.828 -10.688 1 97.31 90 LEU A N 1
ATOM 640 C CA . LEU A 1 90 ? -12.766 -7.887 -11.938 1 97.31 90 LEU A CA 1
ATOM 641 C C . LEU A 1 90 ? -13.328 -6.906 -12.953 1 97.31 90 LEU A C 1
ATOM 643 O O . LEU A 1 90 ? -14.547 -6.742 -13.055 1 97.31 90 LEU A O 1
ATOM 647 N N . ASP A 1 91 ? -12.477 -6.238 -13.617 1 98.19 91 ASP A N 1
ATOM 648 C CA . ASP A 1 91 ? -12.82 -5.422 -14.773 1 98.19 91 ASP A CA 1
ATOM 649 C C . ASP A 1 91 ? -12.062 -5.891 -16.016 1 98.19 91 ASP A C 1
ATOM 651 O O . ASP A 1 91 ? -11.016 -5.332 -16.359 1 98.19 91 ASP A O 1
ATOM 655 N N . PRO A 1 92 ? -12.578 -6.797 -16.75 1 96.88 92 PRO A N 1
ATOM 656 C CA . PRO A 1 92 ? -11.875 -7.379 -17.891 1 96.88 92 PRO A CA 1
ATOM 657 C C . PRO A 1 92 ? -11.602 -6.355 -19 1 96.88 92 PRO A C 1
ATOM 659 O O . PRO A 1 92 ? -10.602 -6.469 -19.703 1 96.88 92 PRO A O 1
ATOM 662 N N . ALA A 1 93 ? -12.477 -5.41 -19.172 1 97.94 93 ALA A N 1
ATOM 663 C CA . ALA A 1 93 ? -12.297 -4.406 -20.219 1 97.94 93 ALA A CA 1
ATOM 664 C C . ALA A 1 93 ? -10.992 -3.633 -20.016 1 97.94 93 ALA A C 1
ATOM 666 O O . ALA A 1 93 ? -10.336 -3.254 -20.984 1 97.94 93 ALA A O 1
ATOM 667 N N . ARG A 1 94 ? -10.617 -3.443 -18.781 1 98.44 94 ARG A N 1
ATOM 668 C CA . ARG A 1 94 ? -9.398 -2.707 -18.469 1 98.44 94 ARG A CA 1
ATOM 669 C C . ARG A 1 94 ? -8.281 -3.656 -18.047 1 98.44 94 ARG A C 1
ATOM 671 O O . ARG A 1 94 ? -7.16 -3.221 -17.766 1 98.44 94 ARG A O 1
ATOM 678 N N . ASN A 1 95 ? -8.594 -4.926 -17.953 1 98.56 95 ASN A N 1
ATOM 679 C CA . ASN A 1 95 ? -7.672 -5.887 -17.359 1 98.56 95 ASN A CA 1
ATOM 680 C C . ASN A 1 95 ? -7.203 -5.43 -15.977 1 98.56 95 ASN A C 1
ATOM 682 O O . ASN A 1 95 ? -6 -5.297 -15.742 1 98.56 95 ASN A O 1
ATOM 686 N N . ALA A 1 96 ? -8.195 -5.234 -15.117 1 98.81 96 ALA A N 1
ATOM 687 C CA . ALA A 1 96 ? -7.914 -4.672 -13.805 1 98.81 96 ALA A CA 1
ATOM 688 C C . ALA A 1 96 ? -8.727 -5.371 -12.719 1 98.81 96 ALA A C 1
ATOM 690 O O . ALA A 1 96 ? -9.805 -5.914 -12.992 1 98.81 96 ALA A O 1
ATOM 691 N N . VAL A 1 97 ? -8.156 -5.434 -11.547 1 98.62 97 VAL A N 1
ATOM 692 C CA . VAL A 1 97 ? -8.922 -5.703 -10.336 1 98.62 97 VAL A CA 1
ATOM 693 C C . VAL A 1 97 ? -9.18 -4.398 -9.586 1 98.62 97 VAL A C 1
ATOM 695 O O . VAL A 1 97 ? -8.234 -3.725 -9.156 1 98.62 97 VAL A O 1
ATOM 698 N N . ASP A 1 98 ? -10.43 -4.07 -9.477 1 98.88 98 ASP A N 1
ATOM 699 C CA . ASP A 1 98 ? -10.805 -2.877 -8.727 1 98.88 98 ASP A CA 1
ATOM 700 C C . ASP A 1 98 ? -11.086 -3.213 -7.266 1 98.88 98 ASP A C 1
ATOM 702 O O . ASP A 1 98 ? -11.711 -4.234 -6.965 1 98.88 98 ASP A O 1
ATOM 706 N N . ILE A 1 99 ? -10.641 -2.332 -6.391 1 98.94 99 ILE A N 1
ATOM 707 C CA . ILE A 1 99 ? -10.758 -2.533 -4.949 1 98.94 99 ILE A CA 1
ATOM 708 C C . ILE A 1 99 ? -11.398 -1.304 -4.305 1 98.94 99 ILE A C 1
ATOM 710 O O . ILE A 1 99 ? -11.031 -0.169 -4.629 1 98.94 99 ILE A O 1
ATOM 714 N N . GLN A 1 100 ? -12.312 -1.495 -3.463 1 98.94 100 GLN A N 1
ATOM 715 C CA . GLN A 1 100 ? -12.883 -0.436 -2.635 1 98.94 100 GLN A CA 1
ATOM 716 C C . GLN A 1 100 ? -12.969 -0.868 -1.175 1 98.94 100 GLN A C 1
ATOM 718 O O . GLN A 1 100 ? -13.352 -2.002 -0.881 1 98.94 100 GLN A O 1
ATOM 723 N N . ALA A 1 101 ? -12.641 0.014 -0.263 1 98.94 101 ALA A N 1
ATOM 724 C CA . ALA A 1 101 ? -12.719 -0.26 1.169 1 98.94 101 ALA A CA 1
ATOM 725 C C . ALA A 1 101 ? -13.516 0.824 1.892 1 98.94 101 ALA A C 1
ATOM 727 O O . ALA A 1 101 ? -13.391 2.01 1.578 1 98.94 101 ALA A O 1
ATOM 728 N N . THR A 1 102 ? -14.312 0.402 2.785 1 98.94 102 THR A N 1
ATOM 729 C CA . THR A 1 102 ? -15.047 1.283 3.686 1 98.94 102 THR A CA 1
ATOM 730 C C . THR A 1 102 ? -14.719 0.964 5.141 1 98.94 102 THR A C 1
ATOM 732 O O . THR A 1 102 ? -14.875 -0.177 5.582 1 98.94 102 THR A O 1
ATOM 735 N N . CYS A 1 103 ? -14.32 1.979 5.867 1 98.94 103 CYS A N 1
ATOM 736 C CA . CYS A 1 103 ? -14.008 1.831 7.285 1 98.94 103 CYS A CA 1
ATOM 737 C C . CYS A 1 103 ? -14.859 2.775 8.125 1 98.94 103 CYS A C 1
ATOM 739 O O . CYS A 1 103 ? -15.125 3.906 7.719 1 98.94 103 CYS A O 1
ATOM 741 N N . LYS A 1 104 ? -15.203 2.248 9.266 1 98.75 104 LYS A N 1
ATOM 742 C CA . LYS A 1 104 ? -16.047 3.023 10.172 1 98.75 104 LYS A CA 1
ATOM 743 C C . LYS 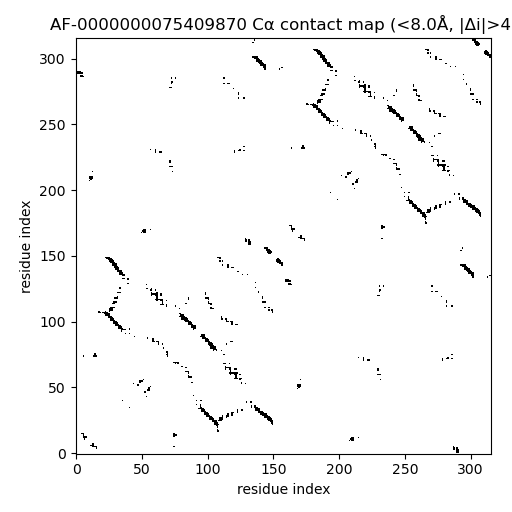A 1 104 ? -15.586 2.859 11.617 1 98.75 104 LYS A C 1
ATOM 745 O O . LYS A 1 104 ? -15.07 1.805 12 1 98.75 104 LYS A O 1
ATOM 750 N N . LEU A 1 105 ? -15.781 3.957 12.352 1 98.31 105 LEU A N 1
ATOM 751 C CA . LEU A 1 105 ? -15.664 3.893 13.805 1 98.31 105 LEU A CA 1
ATOM 752 C C . LEU A 1 105 ? -16.359 5.082 14.461 1 98.31 105 LEU A C 1
ATOM 754 O O . LEU A 1 105 ? -16.844 5.977 13.766 1 98.31 105 LEU A O 1
ATOM 758 N N . THR A 1 106 ? -16.516 5.012 15.711 1 98 106 THR A N 1
ATOM 759 C CA . THR A 1 106 ? -16.812 6.184 16.531 1 98 106 THR A CA 1
ATOM 760 C C . THR A 1 106 ? -15.578 6.582 17.359 1 98 106 THR A C 1
ATOM 762 O O . THR A 1 106 ? -15.117 5.812 18.203 1 98 106 THR A O 1
ATOM 765 N N . GLY A 1 107 ? -15.047 7.656 17.016 1 96.62 107 GLY A N 1
ATOM 766 C CA . GLY A 1 107 ? -13.82 8.055 17.688 1 96.62 107 GLY A CA 1
ATOM 767 C C . GLY A 1 107 ? -13.492 9.531 17.5 1 96.62 107 GLY A C 1
ATOM 768 O O . GLY A 1 107 ? -14.359 10.32 17.141 1 96.62 107 GLY A O 1
ATOM 769 N N . GLN A 1 108 ? -12.234 9.938 17.797 1 96.19 108 GLN A N 1
ATOM 770 C CA . GLN A 1 108 ? -11.836 11.336 17.891 1 96.19 108 GLN A CA 1
ATOM 771 C C . GLN A 1 108 ? -11.062 11.766 16.641 1 96.19 108 GLN A C 1
ATOM 773 O O . GLN A 1 108 ? -10.75 12.945 16.484 1 96.19 108 GLN A O 1
ATOM 778 N N . THR A 1 109 ? -10.758 10.797 15.812 1 95.44 109 THR A N 1
ATOM 779 C CA . THR A 1 109 ? -10.023 11.109 14.594 1 95.44 109 THR A CA 1
ATOM 780 C C . THR A 1 109 ? -10.523 10.266 13.422 1 95.44 109 THR A C 1
ATOM 782 O O . THR A 1 109 ? -11.25 9.297 13.625 1 95.44 109 THR A O 1
ATOM 785 N N . GLY A 1 110 ? -10.148 10.68 12.219 1 95.62 110 GLY A N 1
ATOM 786 C CA . GLY A 1 110 ? -10.648 10.047 11.008 1 95.62 110 GLY A CA 1
ATOM 787 C C . GLY A 1 110 ? -10.086 8.656 10.781 1 95.62 110 GLY A C 1
ATOM 788 O O . GLY A 1 110 ? -9.117 8.266 11.43 1 95.62 110 GLY A O 1
ATOM 789 N N . VAL A 1 111 ? -10.734 7.953 9.875 1 98.31 111 VAL A N 1
ATOM 790 C CA . VAL A 1 111 ? -10.414 6.555 9.602 1 98.31 111 VAL A CA 1
ATOM 791 C C . VAL A 1 111 ? -9.938 6.406 8.156 1 98.31 111 VAL A C 1
ATOM 793 O O . VAL A 1 111 ? -9.977 5.312 7.59 1 98.31 111 VAL A O 1
ATOM 796 N N . GLU A 1 112 ? -9.469 7.523 7.566 1 98.69 112 GLU A N 1
ATOM 797 C CA . GLU A 1 112 ? -9.07 7.562 6.16 1 98.69 112 GLU A CA 1
ATOM 798 C C . GLU A 1 112 ? -7.895 6.629 5.895 1 98.69 112 GLU A C 1
ATOM 800 O O . GLU A 1 112 ? -7.891 5.887 4.91 1 98.69 112 GLU A O 1
ATOM 805 N N . MET A 1 113 ? -6.945 6.629 6.812 1 98.88 113 MET A N 1
ATOM 806 C CA . MET A 1 113 ? -5.727 5.863 6.57 1 98.88 113 MET A CA 1
ATOM 807 C C . MET A 1 113 ? -5.996 4.367 6.652 1 98.88 113 MET A C 1
ATOM 809 O O . MET A 1 113 ? -5.375 3.578 5.938 1 98.88 113 MET A O 1
ATOM 813 N N . GLU A 1 114 ? -6.938 3.996 7.492 1 98.94 114 GLU A N 1
ATOM 814 C CA . GLU A 1 114 ? -7.332 2.592 7.547 1 98.94 114 GLU A CA 1
ATOM 815 C C . GLU A 1 114 ? -7.945 2.139 6.227 1 98.94 114 GLU A C 1
ATOM 817 O O . GLU A 1 114 ? -7.648 1.044 5.742 1 98.94 114 GLU A O 1
ATOM 822 N N . ALA A 1 115 ? -8.789 2.994 5.656 1 98.94 115 ALA A N 1
ATOM 823 C CA . ALA A 1 115 ? -9.391 2.658 4.367 1 98.94 115 ALA A CA 1
ATOM 824 C C . ALA A 1 115 ? -8.32 2.557 3.281 1 98.94 115 ALA A C 1
ATOM 826 O O . ALA A 1 115 ? -8.312 1.604 2.496 1 98.94 115 ALA A O 1
ATOM 827 N N . LEU A 1 116 ? -7.441 3.523 3.244 1 98.94 116 LEU A N 1
ATOM 828 C CA . LEU A 1 116 ? -6.367 3.541 2.258 1 98.94 116 LEU A CA 1
ATOM 829 C C . LEU A 1 116 ? -5.441 2.344 2.443 1 98.94 116 LEU A C 1
ATOM 831 O O . LEU A 1 116 ? -5.012 1.729 1.465 1 98.94 116 LEU A O 1
ATOM 835 N N . THR A 1 117 ? -5.145 1.985 3.656 1 98.94 117 THR A N 1
ATOM 836 C CA . THR A 1 117 ? -4.289 0.84 3.951 1 98.94 117 THR A CA 1
ATOM 837 C C . THR A 1 117 ? -4.961 -0.46 3.52 1 98.94 117 THR A C 1
ATOM 839 O O . THR A 1 117 ? -4.309 -1.345 2.959 1 98.94 117 THR A O 1
ATOM 842 N N . ALA A 1 118 ? -6.23 -0.544 3.775 1 98.94 118 ALA A N 1
ATOM 843 C CA . ALA A 1 118 ? -6.977 -1.726 3.352 1 98.94 118 ALA A CA 1
ATOM 844 C C . ALA A 1 118 ? -6.852 -1.945 1.848 1 98.94 118 ALA A C 1
ATOM 846 O O . ALA A 1 118 ? -6.555 -3.055 1.398 1 98.94 118 ALA A O 1
ATOM 847 N N . VAL A 1 119 ? -7.051 -0.888 1.109 1 98.94 119 VAL A N 1
ATOM 848 C CA . VAL A 1 119 ? -6.961 -0.969 -0.344 1 98.94 119 VAL A CA 1
ATOM 849 C C . VAL A 1 119 ? -5.547 -1.364 -0.753 1 98.94 119 VAL A C 1
ATOM 851 O O . VAL A 1 119 ? -5.359 -2.225 -1.618 1 98.94 119 VAL A O 1
ATOM 854 N N . SER A 1 120 ? -4.551 -0.78 -0.156 1 99 120 SER A N 1
ATOM 855 C CA . SER A 1 120 ? -3.152 -1.027 -0.498 1 99 120 SER A CA 1
ATOM 856 C C . SER A 1 120 ? -2.77 -2.48 -0.236 1 99 120 SER A C 1
ATOM 858 O O . SER A 1 120 ? -2.16 -3.131 -1.089 1 99 120 SER A O 1
ATOM 860 N N . VAL A 1 121 ? -3.152 -2.996 0.91 1 98.94 121 VAL A N 1
ATOM 861 C CA . VAL A 1 121 ? -2.783 -4.359 1.278 1 98.94 121 VAL A CA 1
ATOM 862 C C . VAL A 1 121 ? -3.531 -5.355 0.395 1 98.94 121 VAL A C 1
ATOM 864 O O . VAL A 1 121 ? -2.967 -6.367 -0.025 1 98.94 121 VAL A O 1
ATOM 867 N N . ALA A 1 122 ? -4.797 -5.055 0.106 1 98.94 122 ALA A N 1
ATOM 868 C CA . ALA A 1 122 ? -5.539 -5.906 -0.822 1 98.94 122 ALA A CA 1
ATOM 869 C C . ALA A 1 122 ? -4.867 -5.938 -2.191 1 98.94 122 ALA A C 1
ATOM 871 O O . ALA A 1 122 ? -4.715 -7.008 -2.791 1 98.94 122 ALA A O 1
ATOM 872 N N . ALA A 1 123 ? -4.469 -4.781 -2.648 1 98.94 123 ALA A N 1
ATOM 873 C CA . ALA A 1 123 ? -3.811 -4.684 -3.949 1 98.94 123 ALA A CA 1
ATOM 874 C C . ALA A 1 123 ? -2.496 -5.461 -3.957 1 98.94 123 ALA A C 1
ATOM 876 O O . ALA A 1 123 ? -2.207 -6.191 -4.906 1 98.94 123 ALA A O 1
ATOM 877 N N . LEU A 1 124 ? -1.691 -5.316 -2.9 1 98.94 124 LEU A N 1
ATOM 878 C CA . LEU A 1 124 ? -0.442 -6.059 -2.768 1 98.94 124 LEU A CA 1
ATOM 879 C C . LEU A 1 124 ? -0.697 -7.562 -2.781 1 98.94 124 LEU A C 1
ATOM 881 O O . LEU A 1 124 ? 0.092 -8.32 -3.344 1 98.94 124 LEU A O 1
ATOM 885 N N . THR A 1 125 ? -1.792 -7.949 -2.176 1 98.81 125 THR A N 1
ATOM 886 C CA . THR A 1 125 ? -2.119 -9.367 -2.102 1 98.81 125 THR A CA 1
ATOM 887 C C . THR A 1 125 ? -2.508 -9.906 -3.477 1 98.81 125 THR A C 1
ATOM 889 O O . THR A 1 125 ? -2.09 -11 -3.861 1 98.81 125 THR A O 1
ATOM 892 N N . VAL A 1 126 ? -3.305 -9.109 -4.211 1 98.5 126 VAL A N 1
ATOM 893 C CA . VAL A 1 126 ? -3.586 -9.492 -5.594 1 98.5 126 VAL A CA 1
ATOM 894 C C . VAL A 1 126 ? -2.275 -9.664 -6.355 1 98.5 126 VAL A C 1
ATOM 896 O O . VAL A 1 126 ? -2.09 -10.656 -7.062 1 98.5 126 VAL A O 1
ATOM 899 N N . TYR A 1 127 ? -1.368 -8.734 -6.211 1 98.62 127 TYR A N 1
ATOM 900 C CA . TYR A 1 127 ? -0.065 -8.758 -6.863 1 98.62 127 TYR A CA 1
ATOM 901 C C . TYR A 1 127 ? 0.68 -10.047 -6.543 1 98.62 127 TYR A C 1
ATOM 903 O O . TYR A 1 127 ? 1.128 -10.758 -7.449 1 98.62 127 TYR A O 1
ATOM 911 N N . ASP A 1 128 ? 0.764 -10.406 -5.305 1 98.06 128 ASP A N 1
ATOM 912 C CA . ASP A 1 128 ? 1.488 -11.594 -4.859 1 98.06 128 ASP A CA 1
ATOM 913 C C . ASP A 1 128 ? 0.91 -12.859 -5.484 1 98.06 128 ASP A C 1
ATOM 915 O O . ASP A 1 128 ? 1.655 -13.75 -5.895 1 98.06 128 ASP A O 1
ATOM 919 N N . MET A 1 129 ? -0.38 -12.859 -5.531 1 95.69 129 MET A N 1
ATOM 920 C CA . MET A 1 129 ? -1.086 -14.07 -5.945 1 95.69 129 MET A CA 1
ATOM 921 C C . MET A 1 129 ? -0.846 -14.359 -7.422 1 95.69 129 MET A C 1
ATOM 923 O O . MET A 1 129 ? -0.954 -15.508 -7.859 1 95.69 129 MET A O 1
ATOM 927 N N . VAL A 1 130 ? -0.493 -13.32 -8.195 1 95.25 130 VAL A N 1
ATOM 928 C CA . VAL A 1 130 ? -0.455 -13.586 -9.625 1 95.25 130 VAL A CA 1
ATOM 929 C C . VAL A 1 130 ? 0.907 -13.188 -10.188 1 95.25 130 VAL A C 1
ATOM 931 O O . VAL A 1 130 ? 1.145 -13.305 -11.398 1 95.25 130 VAL A O 1
ATOM 934 N N . LYS A 1 131 ? 1.883 -12.836 -9.375 1 95.38 131 LYS A N 1
ATOM 935 C CA . LYS A 1 131 ? 3.174 -12.32 -9.812 1 95.38 131 LYS A CA 1
ATOM 936 C C . LYS A 1 131 ? 3.994 -13.398 -10.516 1 95.38 13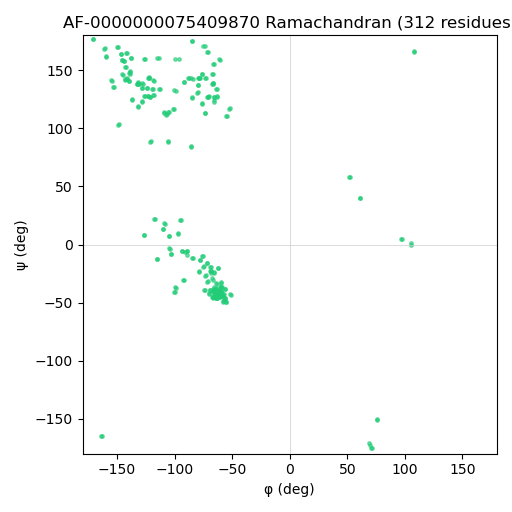1 LYS A C 1
ATOM 938 O O . LYS A 1 131 ? 4.938 -13.086 -11.242 1 95.38 131 LYS A O 1
ATOM 943 N N . ALA A 1 132 ? 3.691 -14.648 -10.32 1 92.94 132 ALA A N 1
ATOM 944 C CA . ALA A 1 132 ? 4.406 -15.734 -10.984 1 92.94 132 ALA A CA 1
ATOM 945 C C . ALA A 1 132 ? 4.176 -15.695 -12.5 1 92.94 132 ALA A C 1
ATOM 947 O O . ALA A 1 132 ? 5.035 -16.125 -13.273 1 92.94 132 ALA A O 1
ATOM 948 N N . VAL A 1 133 ? 3.084 -15.102 -12.898 1 93.88 133 VAL A N 1
ATOM 949 C CA . VAL A 1 133 ? 2.756 -15.148 -14.32 1 93.88 133 VAL A CA 1
ATOM 950 C C . VAL A 1 133 ? 2.789 -13.742 -14.906 1 93.88 133 VAL A C 1
ATOM 952 O O . VAL A 1 133 ? 2.744 -13.562 -16.125 1 93.88 133 VAL A O 1
ATOM 955 N N . ASP A 1 134 ? 2.844 -12.758 -14.062 1 95.94 134 ASP A N 1
ATOM 956 C CA . ASP A 1 134 ? 2.814 -11.367 -14.523 1 95.94 134 ASP A CA 1
ATOM 957 C C . ASP A 1 134 ? 3.615 -10.469 -13.586 1 95.94 134 ASP A C 1
ATOM 959 O O . ASP A 1 134 ? 3.105 -10.023 -12.555 1 95.94 134 ASP A O 1
ATOM 963 N N . LYS A 1 135 ? 4.75 -10.086 -13.93 1 96 135 LYS A N 1
ATOM 964 C CA . LYS A 1 135 ? 5.605 -9.227 -13.117 1 96 135 LYS A CA 1
ATOM 965 C C . LYS A 1 135 ? 5.418 -7.754 -13.477 1 96 135 LYS A C 1
ATOM 967 O O . LYS A 1 135 ? 5.898 -6.867 -12.773 1 96 135 LYS A O 1
ATOM 972 N N . SER A 1 136 ? 4.629 -7.523 -14.5 1 97.5 136 SER A N 1
ATOM 973 C CA . SER A 1 136 ? 4.551 -6.172 -15.047 1 97.5 136 SER A CA 1
ATOM 974 C C . SER A 1 136 ? 3.348 -5.418 -14.484 1 97.5 136 SER A C 1
ATOM 976 O O . SER A 1 136 ? 3.012 -4.332 -14.961 1 97.5 136 SER A O 1
ATOM 978 N N . MET A 1 137 ? 2.697 -5.953 -13.523 1 98.62 137 MET A N 1
ATOM 979 C CA . MET A 1 137 ? 1.503 -5.34 -12.945 1 98.62 137 MET A CA 1
ATOM 980 C C . MET A 1 137 ? 1.823 -3.967 -12.367 1 98.62 137 MET A C 1
ATOM 982 O O . MET A 1 137 ? 2.979 -3.674 -12.055 1 98.62 137 MET A O 1
ATOM 986 N N . ARG A 1 138 ? 0.75 -3.186 -12.234 1 98.81 138 ARG A N 1
ATOM 987 C CA . ARG A 1 138 ? 0.853 -1.87 -11.609 1 98.81 138 ARG A CA 1
ATOM 988 C C . ARG A 1 138 ? -0.305 -1.628 -10.648 1 98.81 138 ARG A C 1
ATOM 990 O O . ARG A 1 138 ? -1.47 -1.801 -11.008 1 98.81 138 ARG A O 1
ATOM 997 N N . ILE A 1 139 ? 0.009 -1.309 -9.414 1 98.94 139 ILE A N 1
ATOM 998 C CA . ILE A 1 139 ? -0.991 -0.812 -8.477 1 98.94 139 ILE A CA 1
ATOM 999 C C . ILE A 1 139 ? -1.157 0.696 -8.648 1 98.94 139 ILE A C 1
ATOM 1001 O O . ILE A 1 139 ? -0.178 1.444 -8.594 1 98.94 139 ILE A O 1
ATOM 1005 N N . THR A 1 140 ? -2.434 1.118 -8.859 1 98.88 140 THR A N 1
ATOM 1006 C CA . THR A 1 140 ? -2.576 2.518 -9.25 1 98.88 140 THR A CA 1
ATOM 1007 C C . THR A 1 140 ? -3.854 3.113 -8.664 1 98.88 140 THR A C 1
ATOM 1009 O O . THR A 1 140 ? -4.738 2.383 -8.211 1 98.88 140 THR A O 1
ATOM 1012 N N . ASP A 1 141 ? -3.826 4.355 -8.602 1 98.69 141 ASP A N 1
ATOM 1013 C CA . ASP A 1 141 ? -4.98 5.203 -8.32 1 98.69 141 ASP A CA 1
ATOM 1014 C C . ASP A 1 141 ? -5.574 4.891 -6.949 1 98.69 141 ASP A C 1
ATOM 1016 O O . ASP A 1 141 ? -6.793 4.797 -6.801 1 98.69 141 ASP A O 1
ATOM 1020 N N . ILE A 1 142 ? -4.781 4.652 -5.992 1 98.94 142 ILE A N 1
ATOM 1021 C CA . ILE A 1 142 ? -5.254 4.543 -4.617 1 98.94 142 ILE A CA 1
ATOM 1022 C C . ILE A 1 142 ? -5.547 5.934 -4.062 1 98.94 142 ILE A C 1
ATOM 1024 O O . ILE A 1 142 ? -4.652 6.777 -3.98 1 98.94 142 ILE A O 1
ATOM 1028 N N . ARG A 1 143 ? -6.762 6.125 -3.654 1 98.88 143 ARG A N 1
ATOM 1029 C CA . ARG A 1 143 ? -7.191 7.465 -3.271 1 98.88 143 ARG A CA 1
ATOM 1030 C C . ARG A 1 143 ? -8.422 7.41 -2.379 1 98.88 143 ARG A C 1
ATOM 1032 O O . ARG A 1 143 ? -9.141 6.406 -2.359 1 98.88 143 ARG A O 1
ATOM 1039 N N . LEU A 1 144 ? -8.656 8.484 -1.693 1 98.88 144 LEU A N 1
ATOM 1040 C CA . LEU A 1 144 ? -9.859 8.672 -0.897 1 98.88 144 LEU A CA 1
ATOM 1041 C C . LEU A 1 144 ? -11.039 9.078 -1.778 1 98.88 144 LEU A C 1
ATOM 1043 O O . LEU A 1 144 ? -10.906 9.977 -2.611 1 98.88 144 LEU A O 1
ATOM 1047 N N . LEU A 1 145 ? -12.148 8.406 -1.603 1 98.81 145 LEU A N 1
ATOM 1048 C CA . LEU A 1 145 ? -13.359 8.75 -2.346 1 98.81 145 LEU A CA 1
ATOM 1049 C C . LEU A 1 145 ? -14.305 9.578 -1.488 1 98.81 145 LEU A C 1
ATOM 1051 O O . LEU A 1 145 ? -15.016 10.453 -2.002 1 98.81 145 LEU A O 1
ATOM 1055 N N . HIS A 1 146 ? -14.32 9.211 -0.212 1 98.62 146 HIS A N 1
ATOM 1056 C CA . HIS A 1 146 ? -15.281 9.82 0.703 1 98.62 146 HIS A CA 1
ATOM 1057 C C . HIS A 1 146 ? -14.773 9.766 2.143 1 98.62 146 HIS A C 1
ATOM 1059 O O . HIS A 1 146 ? -14.148 8.789 2.549 1 98.62 146 HIS A O 1
ATOM 1065 N N . LYS A 1 147 ? -15.016 10.805 2.865 1 98 147 LYS A N 1
ATOM 1066 C CA . LYS A 1 147 ? -14.898 10.75 4.32 1 98 147 LYS A CA 1
ATOM 1067 C C . LYS A 1 147 ? -15.945 11.641 4.984 1 98 147 LYS A C 1
ATOM 1069 O O . LYS A 1 147 ? -16.312 12.695 4.453 1 98 147 LYS A O 1
ATOM 1074 N N . SER A 1 148 ? -16.406 11.266 6.074 1 97.62 148 SER A N 1
ATOM 1075 C CA . SER A 1 148 ? -17.344 12.062 6.863 1 97.62 148 SER A CA 1
ATOM 1076 C C . SER A 1 148 ? -17.094 11.898 8.359 1 97.62 148 SER A C 1
ATOM 1078 O O . SER A 1 148 ? -16.438 10.938 8.781 1 97.62 148 SER A O 1
ATOM 1080 N N . GLY A 1 149 ? -17.594 12.961 9.109 1 93.88 149 GLY A N 1
ATOM 1081 C CA . GLY A 1 149 ? -17.422 12.984 10.555 1 93.88 149 GLY A CA 1
ATOM 1082 C C . GLY A 1 149 ? -16.406 14.008 11.016 1 93.88 149 GLY A C 1
ATOM 1083 O O . GLY A 1 149 ? -15.688 14.586 10.203 1 93.88 149 GLY A O 1
ATOM 1084 N N . GLY A 1 150 ? -16.422 14.273 12.281 1 90.56 150 GLY A N 1
ATOM 1085 C CA . GLY A 1 150 ? -15.477 15.211 12.883 1 90.56 150 GLY A CA 1
ATOM 1086 C C . GLY A 1 150 ? -15.727 16.656 12.477 1 90.56 150 GLY A C 1
ATOM 1087 O O . GLY A 1 150 ? -16.719 16.953 11.797 1 90.56 150 GLY A O 1
ATOM 1088 N N . LYS A 1 151 ? -14.812 17.531 12.859 1 87.06 151 LYS A N 1
ATOM 1089 C CA . LYS A 1 151 ? -14.93 18.969 12.602 1 87.06 151 LYS A CA 1
ATOM 1090 C C . LYS A 1 151 ? -14.688 19.281 11.133 1 87.06 151 LYS A C 1
ATOM 1092 O O . LYS A 1 151 ? -15.25 20.234 10.602 1 87.06 151 LYS A O 1
ATOM 1097 N N . SER A 1 152 ? -13.906 18.375 10.5 1 88.69 152 SER A N 1
ATOM 1098 C CA . SER A 1 152 ? -13.516 18.641 9.117 1 88.69 152 SER A CA 1
ATOM 1099 C C . SER A 1 152 ? -14.656 18.328 8.156 1 88.69 152 SER A C 1
ATOM 1101 O O . SER A 1 152 ? -14.609 18.688 6.984 1 88.69 152 SER A O 1
ATOM 1103 N N . GLY A 1 153 ? -15.695 17.625 8.625 1 90.06 153 GLY A N 1
ATOM 1104 C CA . GLY A 1 153 ? -16.891 17.406 7.828 1 90.06 153 GLY A CA 1
ATOM 1105 C C . GLY A 1 153 ? -16.688 16.359 6.738 1 90.06 153 GLY A C 1
ATOM 1106 O O . GLY A 1 153 ? -15.977 15.383 6.934 1 90.06 153 GLY A O 1
ATOM 1107 N N . THR A 1 154 ? -17.516 16.578 5.617 1 95.19 154 THR A N 1
ATOM 1108 C CA . THR A 1 154 ? -17.578 15.57 4.57 1 95.19 154 THR A CA 1
ATOM 1109 C C . THR A 1 154 ? -16.688 15.938 3.395 1 95.19 154 THR A C 1
ATOM 1111 O O . THR A 1 154 ? -16.625 17.109 2.992 1 95.19 154 THR A O 1
ATOM 1114 N N . TYR A 1 155 ? -15.945 14.984 2.994 1 96.94 155 TYR A N 1
ATOM 1115 C CA . TYR A 1 155 ? -15.195 15.062 1.743 1 96.94 155 TYR A CA 1
ATOM 1116 C C . TYR A 1 155 ? -15.734 14.062 0.725 1 96.94 155 TYR A C 1
ATOM 1118 O O . TYR A 1 155 ? -16 12.906 1.061 1 96.94 155 TYR A O 1
ATOM 1126 N N . GLN A 1 156 ? -15.945 14.531 -0.548 1 96.44 156 GLN A N 1
ATOM 1127 C CA . GLN A 1 156 ? -16.297 13.688 -1.686 1 96.44 156 GLN A CA 1
ATOM 1128 C C . GLN A 1 156 ? -15.359 13.938 -2.865 1 96.44 156 GLN A C 1
ATOM 1130 O O . GLN A 1 156 ? -15.258 15.062 -3.352 1 96.44 156 GLN A O 1
ATOM 1135 N N . ALA A 1 157 ? -14.758 12.844 -3.27 1 94.56 157 ALA A N 1
ATOM 1136 C CA . ALA A 1 157 ? -13.867 12.984 -4.422 1 94.56 157 ALA A CA 1
ATOM 1137 C C . ALA A 1 157 ? -14.656 13.328 -5.68 1 94.56 157 ALA A C 1
ATOM 1139 O O . ALA A 1 157 ? -15.789 12.867 -5.855 1 94.56 157 ALA A O 1
ATOM 1140 N N . VAL A 1 158 ? -13.984 14.133 -6.562 1 84.25 158 VAL A N 1
ATOM 1141 C CA . VAL A 1 158 ? -14.625 14.539 -7.809 1 84.25 158 VAL A CA 1
ATOM 1142 C C . VAL A 1 158 ? -14.141 13.648 -8.953 1 84.25 158 VAL A C 1
ATOM 1144 O O . VAL A 1 158 ? -13 13.188 -8.945 1 84.25 158 VAL A O 1
ATOM 1147 N N . MET B 1 1 ? 1.551 -24.766 -19.172 1 43.03 1 MET B N 1
ATOM 1148 C CA . MET B 1 1 ? 0.857 -23.5 -18.969 1 43.03 1 MET B CA 1
ATOM 1149 C C . MET B 1 1 ? 1.198 -22.906 -17.609 1 43.03 1 MET B C 1
ATOM 1151 O O . MET B 1 1 ? 1.174 -23.609 -16.594 1 43.03 1 MET B O 1
ATOM 1155 N N . THR B 1 2 ? 1.943 -21.797 -17.484 1 59.03 2 THR B N 1
ATOM 1156 C CA . THR B 1 2 ? 2.379 -21.234 -16.203 1 59.03 2 THR B CA 1
ATOM 1157 C C . THR B 1 2 ? 1.185 -20.969 -15.297 1 59.03 2 THR B C 1
ATOM 1159 O O . THR B 1 2 ? 0.16 -20.453 -15.742 1 59.03 2 THR B O 1
ATOM 1162 N N . ASP B 1 3 ? 1.065 -21.703 -14.289 1 80.06 3 ASP B N 1
ATOM 1163 C CA . ASP B 1 3 ? -0.086 -21.688 -13.391 1 80.06 3 ASP B CA 1
ATOM 1164 C C . ASP B 1 3 ? 0.174 -20.797 -12.172 1 80.06 3 ASP B C 1
ATOM 1166 O O . ASP B 1 3 ? 1.303 -20.359 -11.953 1 80.06 3 ASP B O 1
ATOM 1170 N N . LEU B 1 4 ? -0.894 -20.438 -11.625 1 86.69 4 LEU B N 1
ATOM 1171 C CA . LEU B 1 4 ? -0.804 -19.734 -10.352 1 86.69 4 LEU B CA 1
ATOM 1172 C C . LEU B 1 4 ? -0.24 -20.641 -9.266 1 86.69 4 LEU B C 1
ATOM 1174 O O . LEU B 1 4 ? -0.797 -21.703 -8.992 1 86.69 4 LEU B O 1
ATOM 1178 N N . THR B 1 5 ? 0.837 -20.188 -8.68 1 89.06 5 THR B N 1
ATOM 1179 C CA . THR B 1 5 ? 1.619 -21.062 -7.812 1 89.06 5 THR B CA 1
ATOM 1180 C C . THR B 1 5 ? 1.031 -21.094 -6.406 1 89.06 5 THR B C 1
ATOM 1182 O O . THR B 1 5 ? 1.37 -21.969 -5.605 1 89.06 5 THR B O 1
ATOM 1185 N N . HIS B 1 6 ? 0.117 -20.203 -6.113 1 92 6 HIS B N 1
ATOM 1186 C CA . HIS B 1 6 ? -0.413 -20.094 -4.758 1 92 6 HIS B CA 1
ATOM 1187 C C . HIS B 1 6 ? -1.7 -20.906 -4.609 1 92 6 HIS B C 1
ATOM 1189 O O . HIS B 1 6 ? -2.494 -20.656 -3.701 1 92 6 HIS B O 1
ATOM 1195 N N . PHE B 1 7 ? -1.904 -21.859 -5.484 1 88.62 7 PHE B N 1
ATOM 1196 C CA . PHE B 1 7 ? -3.068 -22.734 -5.395 1 88.62 7 PHE B CA 1
ATOM 1197 C C . PHE B 1 7 ? -2.66 -24.188 -5.527 1 88.62 7 PHE B C 1
ATOM 1199 O O . PHE B 1 7 ? -1.816 -24.531 -6.359 1 88.62 7 PHE B O 1
ATOM 1206 N N . ASP B 1 8 ? -3.297 -25 -4.68 1 87.81 8 ASP B N 1
ATOM 1207 C CA . ASP B 1 8 ? -3.105 -26.422 -4.887 1 87.81 8 ASP B CA 1
ATOM 1208 C C . ASP B 1 8 ? -4.078 -26.969 -5.934 1 87.81 8 ASP B C 1
ATOM 1210 O O . ASP B 1 8 ? -4.898 -26.219 -6.469 1 87.81 8 ASP B O 1
ATOM 1214 N N . PRO B 1 9 ? -3.943 -28.188 -6.277 1 85.81 9 PRO B N 1
ATOM 1215 C CA . PRO B 1 9 ? -4.781 -28.719 -7.348 1 85.81 9 PRO B CA 1
ATOM 1216 C C . PRO B 1 9 ? -6.27 -28.688 -7.012 1 85.81 9 PRO B C 1
ATOM 1218 O O . PRO B 1 9 ? -7.109 -28.719 -7.914 1 85.81 9 PRO B O 1
ATOM 1221 N N . LEU B 1 10 ? -6.578 -28.594 -5.723 1 84.25 10 LEU B N 1
ATOM 1222 C CA . LEU B 1 10 ? -7.973 -28.578 -5.301 1 84.25 10 LEU B CA 1
ATOM 1223 C C . LEU B 1 10 ? -8.516 -27.156 -5.273 1 84.25 10 LEU B C 1
ATOM 1225 O O . LEU B 1 10 ? -9.703 -26.938 -5.016 1 84.25 10 LEU B O 1
ATOM 1229 N N . GLY B 1 11 ? -7.656 -26.188 -5.5 1 83.62 11 GLY B N 1
ATOM 1230 C CA . GLY B 1 11 ? -8.094 -24.797 -5.57 1 83.62 11 GLY B CA 1
ATOM 1231 C C . GLY B 1 11 ? -7.895 -24.047 -4.27 1 83.62 11 GLY B C 1
ATOM 1232 O O . GLY B 1 11 ? -8.281 -22.875 -4.152 1 83.62 11 GLY B O 1
ATOM 1233 N N . ASN B 1 12 ? -7.289 -24.719 -3.328 1 87.31 12 ASN B N 1
ATOM 1234 C CA . ASN B 1 12 ? -7.02 -24.047 -2.059 1 87.31 12 ASN B CA 1
ATOM 1235 C C . ASN B 1 12 ? -5.801 -23.141 -2.152 1 87.31 12 ASN B C 1
ATOM 1237 O O . ASN B 1 12 ? -4.836 -23.453 -2.85 1 87.31 12 ASN B O 1
ATOM 1241 N N . ALA B 1 13 ? -5.91 -22.031 -1.458 1 90.69 13 ALA B N 1
ATOM 1242 C CA . ALA B 1 13 ? -4.738 -21.172 -1.334 1 90.69 13 ALA B CA 1
ATOM 1243 C C . ALA B 1 13 ? -3.641 -21.844 -0.52 1 90.69 13 ALA B C 1
ATOM 1245 O O . ALA B 1 13 ? -3.92 -22.484 0.492 1 90.69 13 ALA B O 1
ATOM 1246 N N . VAL B 1 14 ? -2.385 -21.719 -0.942 1 93.5 14 VAL B N 1
ATOM 1247 C CA . VAL B 1 14 ? -1.268 -22.344 -0.249 1 93.5 14 VAL B CA 1
ATOM 1248 C C . VAL B 1 14 ? -0.049 -21.422 -0.281 1 93.5 14 VAL B C 1
ATOM 1250 O O . VAL B 1 14 ? 0.161 -20.703 -1.255 1 93.5 14 VAL B O 1
ATOM 1253 N N . MET B 1 15 ? 0.665 -21.422 0.808 1 96.06 15 MET B N 1
ATOM 1254 C CA . MET B 1 15 ? 2.02 -20.875 0.757 1 96.06 15 MET B CA 1
ATOM 1255 C C . MET B 1 15 ? 2.953 -21.812 -0.001 1 96.06 15 MET B C 1
ATOM 1257 O O . MET B 1 15 ? 3.027 -23 0.305 1 96.06 15 MET B O 1
ATOM 1261 N N . VAL B 1 16 ? 3.627 -21.312 -0.951 1 94.62 16 VAL B N 1
ATOM 1262 C CA . VAL B 1 16 ? 4.48 -22.125 -1.802 1 94.62 16 VAL B CA 1
ATOM 1263 C C . VAL B 1 16 ? 5.598 -22.75 -0.966 1 94.62 16 VAL B C 1
ATOM 1265 O O . VAL B 1 16 ? 6.266 -22.062 -0.199 1 94.62 16 VAL B O 1
ATOM 1268 N N . ASP B 1 17 ? 5.734 -24.125 -1.071 1 95.69 17 ASP B N 1
ATOM 1269 C CA . ASP B 1 17 ? 6.832 -24.797 -0.395 1 95.69 17 ASP B CA 1
ATOM 1270 C C . ASP B 1 17 ? 8.164 -24.547 -1.105 1 95.69 17 ASP B C 1
ATOM 1272 O O . ASP B 1 17 ? 8.375 -25.016 -2.221 1 95.69 17 ASP B O 1
ATOM 1276 N N . VAL B 1 18 ? 9.047 -23.812 -0.422 1 95.69 18 VAL B N 1
ATOM 1277 C CA . VAL B 1 18 ? 10.312 -23.469 -1.067 1 95.69 18 VAL B CA 1
ATOM 1278 C C . VAL B 1 18 ? 11.453 -24.25 -0.431 1 95.69 18 VAL B C 1
ATOM 1280 O O . VAL B 1 18 ? 12.625 -23.938 -0.661 1 95.69 18 VAL B O 1
ATOM 1283 N N . SER B 1 19 ? 11.203 -25.344 0.307 1 95.31 19 SER B N 1
ATOM 1284 C CA . SER B 1 19 ? 12.188 -26.047 1.109 1 95.31 19 SER B CA 1
ATOM 1285 C C . SER B 1 19 ? 13.234 -26.734 0.227 1 95.31 19 SER B C 1
ATOM 1287 O O . SER B 1 19 ? 14.375 -26.938 0.65 1 95.31 19 SER B O 1
ATOM 1289 N N . ALA B 1 20 ? 12.867 -27 -1.002 1 94.81 20 ALA B N 1
ATOM 1290 C CA . ALA B 1 20 ? 13.758 -27.75 -1.89 1 94.81 20 ALA B CA 1
ATOM 1291 C C . ALA B 1 20 ? 14.656 -26.812 -2.68 1 94.81 20 ALA B C 1
ATOM 1293 O O . ALA B 1 20 ? 15.586 -27.25 -3.363 1 94.81 20 ALA B O 1
ATOM 1294 N N . LYS B 1 21 ? 14.414 -25.578 -2.559 1 94.38 21 LYS B N 1
ATOM 1295 C CA . LYS B 1 21 ? 15.18 -24.609 -3.342 1 94.38 21 LYS B CA 1
ATOM 1296 C C . LYS B 1 21 ? 16.484 -24.234 -2.641 1 94.38 21 LYS B C 1
ATOM 1298 O O . LYS B 1 21 ? 16.516 -24.094 -1.417 1 94.38 21 LYS B O 1
ATOM 1303 N N . ALA B 1 22 ? 17.531 -24.031 -3.385 1 95.12 22 ALA B N 1
ATOM 1304 C CA . ALA B 1 22 ? 18.797 -23.547 -2.844 1 95.12 22 ALA B CA 1
ATOM 1305 C C . ALA B 1 22 ? 18.734 -22.031 -2.621 1 95.12 22 ALA B C 1
ATOM 1307 O O . ALA B 1 22 ? 18.156 -21.297 -3.426 1 95.12 22 ALA B O 1
ATOM 1308 N N . PRO B 1 23 ? 19.391 -21.609 -1.528 1 96.75 23 PRO B N 1
ATOM 1309 C CA . PRO B 1 23 ? 19.469 -20.156 -1.336 1 96.75 23 PRO B CA 1
ATOM 1310 C C . PRO B 1 23 ? 20.312 -19.469 -2.402 1 96.75 23 PRO B C 1
ATOM 1312 O O . PRO B 1 23 ? 21.328 -20.016 -2.838 1 96.75 23 PRO B O 1
ATOM 1315 N N . THR B 1 24 ? 19.875 -18.359 -2.863 1 97.06 24 THR B N 1
ATOM 1316 C CA . THR B 1 24 ? 20.609 -17.484 -3.768 1 97.06 24 THR B CA 1
ATOM 1317 C C . THR B 1 24 ? 20.453 -16.031 -3.357 1 97.06 24 THR B C 1
ATOM 1319 O O . THR B 1 24 ? 19.578 -15.695 -2.561 1 97.06 24 THR B O 1
ATOM 1322 N N . GLU B 1 25 ? 21.406 -15.203 -3.861 1 97.69 25 GLU B N 1
ATOM 1323 C CA . GLU B 1 25 ? 21.203 -13.773 -3.682 1 97.69 25 GLU B CA 1
ATOM 1324 C C . GLU B 1 25 ? 19.984 -13.281 -4.465 1 97.69 25 GLU B C 1
ATOM 1326 O O . GLU B 1 25 ? 19.875 -13.539 -5.664 1 97.69 25 GLU B O 1
ATOM 1331 N N . ARG B 1 26 ? 19.156 -12.625 -3.736 1 98 26 ARG B N 1
ATOM 1332 C CA . ARG B 1 26 ? 17.938 -12.078 -4.328 1 98 26 ARG B CA 1
ATOM 1333 C C . ARG B 1 26 ? 17.891 -10.562 -4.195 1 98 26 ARG B C 1
ATOM 1335 O O . ARG B 1 26 ? 18.156 -10.016 -3.121 1 98 26 ARG B O 1
ATOM 1342 N N . VAL B 1 27 ? 17.547 -9.859 -5.293 1 98.69 27 VAL B N 1
ATOM 1343 C CA . VAL B 1 27 ? 17.375 -8.406 -5.289 1 98.69 27 VAL B CA 1
ATOM 1344 C C . VAL B 1 27 ? 16.062 -8.047 -5.977 1 98.69 27 VAL B C 1
ATOM 1346 O O . VAL B 1 27 ? 15.703 -8.641 -7 1 98.69 27 VAL B O 1
ATOM 1349 N N . ALA B 1 28 ? 15.406 -7.098 -5.391 1 98.88 28 ALA B N 1
ATOM 1350 C CA . ALA B 1 28 ? 14.227 -6.543 -6.047 1 98.88 28 ALA B CA 1
ATOM 1351 C C . ALA B 1 28 ? 14.164 -5.027 -5.879 1 98.88 28 ALA B C 1
ATOM 1353 O O . ALA B 1 28 ? 14.508 -4.5 -4.816 1 98.88 28 ALA B O 1
ATOM 1354 N N . VAL B 1 29 ? 13.75 -4.352 -6.941 1 98.94 29 VAL B N 1
ATOM 1355 C CA . VAL B 1 29 ? 13.547 -2.906 -6.941 1 98.94 29 VAL B CA 1
ATOM 1356 C C . VAL B 1 29 ? 12.109 -2.59 -7.355 1 98.94 29 VAL B C 1
ATOM 1358 O O . VAL B 1 29 ? 11.625 -3.096 -8.367 1 98.94 29 VAL B O 1
ATOM 1361 N N . ALA B 1 30 ? 11.461 -1.839 -6.578 1 98.94 30 ALA B N 1
ATOM 1362 C CA . ALA B 1 30 ? 10.109 -1.366 -6.879 1 98.94 30 ALA B CA 1
ATOM 1363 C C . ALA B 1 30 ? 10.031 0.156 -6.793 1 98.94 30 ALA B C 1
ATOM 1365 O O . ALA B 1 30 ? 10.891 0.795 -6.184 1 98.94 30 ALA B O 1
ATOM 1366 N N . ALA B 1 31 ? 9 0.702 -7.441 1 98.94 31 ALA B N 1
ATOM 1367 C CA . ALA B 1 31 ? 8.812 2.15 -7.395 1 98.94 31 ALA B CA 1
ATOM 1368 C C . ALA B 1 31 ? 7.328 2.51 -7.414 1 98.94 31 ALA B C 1
ATOM 1370 O O . ALA B 1 31 ? 6.484 1.665 -7.723 1 98.94 31 ALA B O 1
ATOM 1371 N N . GLY B 1 32 ? 7.004 3.711 -7.059 1 98.88 32 GLY B N 1
ATOM 1372 C CA . GLY B 1 32 ? 5.695 4.336 -7.098 1 98.88 32 GLY B CA 1
ATOM 1373 C C . GLY B 1 32 ? 5.738 5.824 -6.805 1 98.88 32 GLY B C 1
ATOM 1374 O O . GLY B 1 32 ? 6.812 6.395 -6.598 1 98.88 32 GLY B O 1
ATOM 1375 N N . SER B 1 33 ? 4.566 6.426 -6.898 1 98.94 33 SER B N 1
ATOM 1376 C CA . SER B 1 33 ? 4.52 7.867 -6.676 1 98.94 33 SER B CA 1
ATOM 1377 C C . SER B 1 33 ? 3.248 8.266 -5.934 1 98.94 33 SER B C 1
ATOM 1379 O O . SER B 1 33 ? 2.234 7.574 -6.004 1 98.94 33 SER B O 1
ATOM 1381 N N . VAL B 1 34 ? 3.375 9.344 -5.227 1 98.94 34 VAL B N 1
ATOM 1382 C CA . VAL B 1 34 ? 2.221 10.047 -4.676 1 98.94 34 VAL B CA 1
ATOM 1383 C C . VAL B 1 34 ? 2.016 11.367 -5.414 1 98.94 34 VAL B C 1
ATOM 1385 O O . VAL B 1 34 ? 2.869 12.25 -5.359 1 98.94 34 VAL B O 1
ATOM 1388 N N . LEU B 1 35 ? 0.907 11.453 -6.133 1 98.94 35 LEU B N 1
ATOM 1389 C CA . LEU B 1 35 ? 0.534 12.695 -6.809 1 98.94 35 LEU B CA 1
ATOM 1390 C C . LEU B 1 35 ? -0.284 13.594 -5.887 1 98.94 35 LEU B C 1
ATOM 1392 O O . LEU B 1 35 ? -1.141 13.109 -5.145 1 98.94 35 LEU B O 1
ATOM 1396 N N . MET B 1 36 ? -0.034 14.906 -6.023 1 98.56 36 MET B N 1
ATOM 1397 C CA . MET B 1 36 ? -0.692 15.828 -5.105 1 98.56 36 MET B CA 1
ATOM 1398 C C . MET B 1 36 ? -0.928 17.188 -5.777 1 98.56 36 MET B C 1
ATOM 1400 O O . MET B 1 36 ? -0.507 17.391 -6.914 1 98.56 36 MET B O 1
ATOM 1404 N N . ALA B 1 37 ? -1.729 18.031 -5.078 1 97.94 37 ALA B N 1
ATOM 1405 C CA . ALA B 1 37 ? -1.958 19.391 -5.57 1 97.94 37 ALA B CA 1
ATOM 1406 C C . ALA B 1 37 ? -0.672 20.203 -5.531 1 97.94 37 ALA B C 1
ATOM 1408 O O . ALA B 1 37 ? 0.203 19.969 -4.699 1 97.94 37 ALA B O 1
ATOM 1409 N N . ALA B 1 38 ? -0.639 21.219 -6.395 1 97.75 38 ALA B N 1
ATOM 1410 C CA . ALA B 1 38 ? 0.532 22.078 -6.48 1 97.75 38 ALA B CA 1
ATOM 1411 C C . ALA B 1 38 ? 0.796 22.781 -5.148 1 97.75 38 ALA B C 1
ATOM 1413 O O . ALA B 1 38 ? 1.947 22.906 -4.727 1 97.75 38 ALA B O 1
ATOM 1414 N N . ASP B 1 39 ? -0.222 23.203 -4.508 1 96.44 39 ASP B N 1
ATOM 1415 C CA . ASP B 1 39 ? -0.077 23.891 -3.23 1 96.44 39 ASP B CA 1
ATOM 1416 C C . ASP B 1 39 ? 0.506 22.969 -2.166 1 96.44 39 ASP B C 1
ATOM 1418 O O . ASP B 1 39 ? 1.274 23.406 -1.308 1 96.44 39 ASP B O 1
ATOM 1422 N N . THR B 1 40 ? 0.074 21.703 -2.234 1 96 40 THR B N 1
ATOM 1423 C CA . THR B 1 40 ? 0.6 20.719 -1.302 1 96 40 THR B CA 1
ATOM 1424 C C . THR B 1 40 ? 2.092 20.484 -1.531 1 96 40 THR B C 1
ATOM 1426 O O . THR B 1 40 ? 2.875 20.469 -0.58 1 96 40 THR B O 1
ATOM 1429 N N . MET B 1 41 ? 2.498 20.375 -2.777 1 96.5 41 MET B N 1
ATOM 1430 C CA . MET B 1 41 ? 3.904 20.219 -3.143 1 96.5 41 MET B CA 1
ATOM 1431 C C . MET B 1 41 ? 4.727 21.406 -2.637 1 96.5 41 MET B C 1
ATOM 1433 O O . MET B 1 41 ? 5.797 21.219 -2.061 1 96.5 41 MET B O 1
ATOM 1437 N N . ALA B 1 42 ? 4.191 22.578 -2.77 1 94.88 42 ALA B N 1
ATOM 1438 C CA . ALA B 1 42 ? 4.875 23.797 -2.33 1 94.88 42 ALA B CA 1
ATOM 1439 C C . ALA B 1 42 ? 5.07 23.797 -0.817 1 94.88 42 ALA B C 1
ATOM 1441 O O . ALA B 1 42 ? 6.109 24.234 -0.32 1 94.88 42 ALA B O 1
ATOM 1442 N N . LEU B 1 43 ? 4.109 23.312 -0.154 1 92.12 43 LEU B N 1
ATOM 1443 C CA . LEU B 1 43 ? 4.176 23.266 1.302 1 92.12 43 LEU B CA 1
ATOM 1444 C C . LEU B 1 43 ? 5.266 22.297 1.76 1 92.12 43 LEU B C 1
ATOM 1446 O O . LEU B 1 43 ? 6.012 22.594 2.697 1 92.12 43 LEU B O 1
ATOM 1450 N N . ILE B 1 44 ? 5.336 21.109 1.134 1 93.06 44 ILE B N 1
ATOM 1451 C CA . ILE 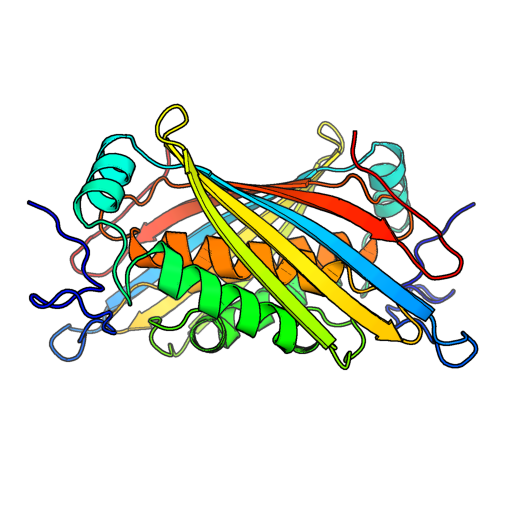B 1 44 ? 6.363 20.125 1.481 1 93.06 44 ILE B CA 1
ATOM 1452 C C . ILE B 1 44 ? 7.746 20.703 1.184 1 93.06 44 ILE B C 1
ATOM 1454 O O . ILE B 1 44 ? 8.664 20.578 1.997 1 93.06 44 ILE B O 1
ATOM 1458 N N . GLN B 1 45 ? 7.859 21.391 0.105 1 91.69 45 GLN B N 1
ATOM 1459 C CA . GLN B 1 45 ? 9.133 21.969 -0.303 1 91.69 45 GLN B CA 1
ATOM 1460 C C . GLN B 1 45 ? 9.578 23.062 0.67 1 91.69 45 GLN B C 1
ATOM 1462 O O . GLN B 1 45 ? 10.766 23.172 0.983 1 91.69 45 GLN B O 1
ATOM 1467 N N . ALA B 1 46 ? 8.688 23.812 1.091 1 87.88 46 ALA B N 1
ATOM 1468 C CA . ALA B 1 46 ? 8.992 24.938 1.958 1 87.88 46 ALA B CA 1
ATOM 1469 C C . ALA B 1 46 ? 9.5 24.469 3.32 1 87.88 46 ALA B C 1
ATOM 1471 O O . ALA B 1 46 ? 10.273 25.172 3.975 1 87.88 46 ALA B O 1
ATOM 1472 N N . ARG B 1 47 ? 9.07 23.391 3.721 1 83.19 47 ARG B N 1
ATOM 1473 C CA . ARG B 1 47 ? 9.492 22.859 5.016 1 83.19 47 ARG B CA 1
ATOM 1474 C C . ARG B 1 47 ? 10.914 22.312 4.949 1 83.19 47 ARG B C 1
ATOM 1476 O O . ARG B 1 47 ? 11.609 22.25 5.969 1 83.19 47 ARG B O 1
ATOM 1483 N N . GLY B 1 48 ? 11.281 22.094 3.732 1 70.56 48 GLY B N 1
ATOM 1484 C CA . GLY B 1 48 ? 12.625 21.578 3.562 1 70.56 48 GLY B CA 1
ATOM 1485 C C . GLY B 1 48 ? 12.781 20.156 4.039 1 70.56 48 GLY B C 1
ATOM 1486 O O . GLY B 1 48 ? 11.789 19.438 4.23 1 70.56 48 GLY B O 1
ATOM 1487 N N . VAL B 1 49 ? 14.055 19.844 3.93 1 61.19 49 VAL B N 1
ATOM 1488 C CA . VAL B 1 49 ? 14.398 18.469 4.281 1 61.19 49 VAL B CA 1
ATOM 1489 C C . VAL B 1 49 ? 15.102 18.453 5.637 1 61.19 49 VAL B C 1
ATOM 1491 O O . VAL B 1 49 ? 16.234 18.938 5.766 1 61.19 49 VAL B O 1
ATOM 1494 N N . LYS B 1 50 ? 14.336 18.344 6.738 1 66.75 50 LYS B N 1
ATOM 1495 C CA . LYS B 1 50 ? 14.891 18.109 8.07 1 66.75 50 LYS B CA 1
ATOM 1496 C C . LYS B 1 50 ? 14.492 16.75 8.609 1 66.75 50 LYS B C 1
ATOM 1498 O O . LYS B 1 50 ? 13.695 16.031 7.984 1 66.75 50 LYS B O 1
ATOM 1503 N N . LYS B 1 51 ? 15.359 16.406 9.625 1 63.84 51 LYS B N 1
ATOM 1504 C CA . LYS B 1 51 ? 14.945 15.203 10.328 1 63.84 51 LYS B CA 1
ATOM 1505 C C . LYS B 1 51 ? 13.5 15.305 10.789 1 63.84 51 LYS B C 1
ATOM 1507 O O . LYS B 1 51 ? 13.094 16.312 11.383 1 63.84 51 LYS B O 1
ATOM 1512 N N . GLY B 1 52 ? 12.695 14.422 10.266 1 68 52 GLY B N 1
ATOM 1513 C CA . GLY B 1 52 ? 11.289 14.453 10.648 1 68 52 GLY B CA 1
ATOM 1514 C C . GLY B 1 52 ? 10.391 15.023 9.562 1 68 52 GLY B C 1
ATOM 1515 O O . GLY B 1 52 ? 9.172 15.117 9.742 1 68 52 GLY B O 1
ATOM 1516 N N . ASP B 1 53 ? 11.094 15.344 8.578 1 88 53 ASP B N 1
ATOM 1517 C CA . ASP B 1 53 ? 10.266 15.859 7.492 1 88 53 ASP B CA 1
ATOM 1518 C C . ASP B 1 53 ? 9.5 14.742 6.805 1 88 53 ASP B C 1
ATOM 1520 O O . ASP B 1 53 ? 9.672 13.562 7.137 1 88 53 ASP B O 1
ATOM 1524 N N . VAL B 1 54 ? 8.609 15.109 5.969 1 94.56 54 VAL B N 1
ATOM 1525 C CA . VAL B 1 54 ? 7.684 14.203 5.305 1 94.56 54 VAL B CA 1
ATOM 1526 C C . VAL B 1 54 ? 8.453 13.055 4.66 1 94.56 54 VAL B C 1
ATOM 1528 O O . VAL B 1 54 ? 8.109 11.883 4.848 1 94.56 54 VAL B O 1
ATOM 1531 N N . LEU B 1 55 ? 9.555 13.32 4.004 1 96 55 LEU B N 1
ATOM 1532 C CA . LEU B 1 55 ? 10.305 12.305 3.271 1 96 55 LEU B CA 1
ATOM 1533 C C . LEU B 1 55 ? 11.047 11.383 4.23 1 96 55 LEU B C 1
ATOM 1535 O O . LEU B 1 55 ? 11.078 10.164 4.023 1 96 55 LEU B O 1
ATOM 1539 N N . ALA B 1 56 ? 11.602 11.969 5.297 1 95.12 56 ALA B N 1
ATOM 1540 C CA . ALA B 1 56 ? 12.367 11.172 6.25 1 95.12 56 ALA B CA 1
ATOM 1541 C C . ALA B 1 56 ? 11.461 10.188 6.996 1 95.12 56 ALA B C 1
ATOM 1543 O O . ALA B 1 56 ? 11.805 9.016 7.164 1 95.12 56 ALA B O 1
ATOM 1544 N N . VAL B 1 57 ? 10.375 10.664 7.43 1 96.31 57 VAL B N 1
ATOM 1545 C CA . VAL B 1 57 ? 9.438 9.797 8.148 1 96.31 57 VAL B CA 1
ATOM 1546 C C . VAL B 1 57 ? 8.93 8.703 7.211 1 96.31 57 VAL B C 1
ATOM 1548 O O . VAL B 1 57 ? 8.844 7.539 7.602 1 96.31 57 VAL B O 1
ATOM 1551 N N . ALA B 1 58 ? 8.617 9.023 6 1 98 58 ALA B N 1
ATOM 1552 C CA . ALA B 1 58 ? 8.117 8.062 5.02 1 98 58 ALA B CA 1
ATOM 1553 C C . ALA B 1 58 ? 9.188 7.031 4.672 1 98 58 ALA B C 1
ATOM 1555 O O . ALA B 1 58 ? 8.883 5.852 4.484 1 98 58 ALA B O 1
ATOM 1556 N N . GLN B 1 59 ? 10.43 7.531 4.57 1 98.25 59 GLN B N 1
ATOM 1557 C CA . GLN B 1 59 ? 11.531 6.613 4.309 1 98.25 59 GLN B CA 1
ATOM 1558 C C . GLN B 1 59 ? 11.625 5.539 5.387 1 98.25 59 GLN B C 1
ATOM 1560 O O . GLN B 1 59 ? 11.68 4.348 5.078 1 98.25 59 GLN B O 1
ATOM 1565 N N . LEU B 1 60 ? 11.602 5.973 6.602 1 97.94 60 LEU B N 1
ATOM 1566 C CA . LEU B 1 60 ? 11.719 5.031 7.711 1 97.94 60 LEU B CA 1
ATOM 1567 C C . LEU B 1 60 ? 10.516 4.094 7.746 1 97.94 60 LEU B C 1
ATOM 1569 O O . LEU B 1 60 ? 10.672 2.889 7.969 1 97.94 60 LEU B O 1
ATOM 1573 N N . ALA B 1 61 ? 9.352 4.613 7.508 1 98.69 61 ALA B N 1
ATOM 1574 C CA . ALA B 1 61 ? 8.141 3.789 7.48 1 98.69 61 ALA B CA 1
ATOM 1575 C C . ALA B 1 61 ? 8.234 2.711 6.402 1 98.69 61 ALA B C 1
ATOM 1577 O O . ALA B 1 61 ? 7.836 1.566 6.625 1 98.69 61 ALA B O 1
ATOM 1578 N N . GLY B 1 62 ? 8.711 3.086 5.219 1 98.88 62 GLY B N 1
ATOM 1579 C CA . GLY B 1 62 ? 8.906 2.111 4.16 1 98.88 62 GLY B CA 1
ATOM 1580 C C . GLY B 1 62 ? 9.844 0.981 4.555 1 98.88 62 GLY B C 1
ATOM 1581 O O . GLY B 1 62 ? 9.555 -0.188 4.285 1 98.88 62 GLY B O 1
ATOM 1582 N N . ILE B 1 63 ? 10.945 1.35 5.191 1 98.81 63 ILE B N 1
ATOM 1583 C CA . ILE B 1 63 ? 11.898 0.349 5.656 1 98.81 63 ILE B CA 1
ATOM 1584 C C . ILE B 1 63 ? 11.219 -0.593 6.648 1 98.81 63 ILE B C 1
ATOM 1586 O O . ILE B 1 63 ? 11.328 -1.815 6.527 1 98.81 63 ILE B O 1
ATOM 1590 N N . MET B 1 64 ? 10.5 -0.066 7.531 1 98.62 64 MET B N 1
ATOM 1591 C CA . MET B 1 64 ? 9.797 -0.865 8.531 1 98.62 64 MET B CA 1
ATOM 1592 C C . MET B 1 64 ? 8.711 -1.723 7.883 1 98.62 64 MET B C 1
ATOM 1594 O O . MET B 1 64 ? 8.531 -2.885 8.25 1 98.62 64 MET B O 1
ATOM 1598 N N . GLY B 1 65 ? 8.023 -1.143 6.918 1 98.75 65 GLY B N 1
ATOM 1599 C CA . GLY B 1 65 ? 6.984 -1.867 6.199 1 98.75 65 GLY B CA 1
ATOM 1600 C C . GLY B 1 65 ? 7.5 -3.102 5.488 1 98.75 65 GLY B C 1
ATOM 1601 O O . GLY B 1 65 ? 6.855 -4.152 5.512 1 98.75 65 GLY B O 1
ATOM 1602 N N . ALA B 1 66 ? 8.648 -2.969 4.91 1 98.81 66 ALA B N 1
ATOM 1603 C CA . ALA B 1 66 ? 9.25 -4.113 4.23 1 98.81 66 ALA B CA 1
ATOM 1604 C C . ALA B 1 66 ? 9.398 -5.297 5.18 1 98.81 66 ALA B C 1
ATOM 1606 O O . ALA B 1 66 ? 9.164 -6.445 4.793 1 98.81 66 ALA B O 1
ATOM 1607 N N . LYS B 1 67 ? 9.734 -5.055 6.359 1 98.56 67 LYS B N 1
ATOM 1608 C CA . LYS B 1 67 ? 10.008 -6.086 7.355 1 98.56 67 LYS B CA 1
ATOM 1609 C C . LYS B 1 67 ? 8.719 -6.719 7.863 1 98.56 67 LYS B C 1
ATOM 1611 O O . LYS B 1 67 ? 8.75 -7.758 8.523 1 98.56 67 LYS B O 1
ATOM 1616 N N . ARG B 1 68 ? 7.57 -6.152 7.531 1 98.56 68 ARG B N 1
ATOM 1617 C CA . ARG B 1 68 ? 6.281 -6.633 8.023 1 98.56 68 ARG B CA 1
ATOM 1618 C C . ARG B 1 68 ? 5.477 -7.285 6.898 1 98.56 68 ARG B C 1
ATOM 1620 O O . ARG B 1 68 ? 4.289 -7.566 7.062 1 98.56 68 ARG B O 1
ATOM 1627 N N . THR B 1 69 ? 6.098 -7.566 5.789 1 98.75 69 THR B N 1
ATOM 1628 C CA . THR B 1 69 ? 5.414 -8.031 4.59 1 98.75 69 THR B CA 1
ATOM 1629 C C . THR B 1 69 ? 4.652 -9.3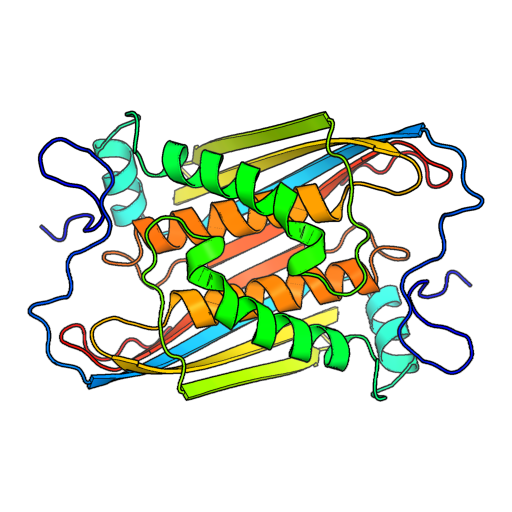28 4.871 1 98.75 69 THR B C 1
ATOM 1631 O O . THR B 1 69 ? 3.463 -9.43 4.57 1 98.75 69 THR B O 1
ATOM 1634 N N . PRO B 1 70 ? 5.234 -10.305 5.566 1 98.56 70 PRO B N 1
ATOM 1635 C CA . PRO B 1 70 ? 4.504 -11.562 5.766 1 98.56 70 PRO B CA 1
ATOM 1636 C C . PRO B 1 70 ? 3.338 -11.422 6.742 1 98.56 70 PRO B C 1
ATOM 1638 O O . PRO B 1 70 ? 2.441 -12.266 6.766 1 98.56 70 PRO B O 1
ATOM 1641 N N . ASP B 1 71 ? 3.305 -10.367 7.512 1 98.25 71 ASP B N 1
ATOM 1642 C CA . ASP B 1 71 ? 2.193 -10.109 8.422 1 98.25 71 ASP B CA 1
ATOM 1643 C C . ASP B 1 71 ? 0.995 -9.523 7.672 1 98.25 71 ASP B C 1
ATOM 1645 O O . ASP B 1 71 ? -0.14 -9.609 8.148 1 98.25 71 ASP B O 1
ATOM 1649 N N . LEU B 1 72 ? 1.248 -8.938 6.562 1 98.62 72 LEU B N 1
ATOM 1650 C CA . LEU B 1 72 ? 0.232 -8.203 5.812 1 98.62 72 LEU B CA 1
ATOM 1651 C C . LEU B 1 72 ? -0.31 -9.047 4.664 1 98.62 72 LEU B C 1
ATOM 1653 O O . LEU B 1 72 ? -1.508 -9.008 4.375 1 98.62 72 LEU B O 1
ATOM 1657 N N . ILE B 1 73 ? 0.615 -9.75 4.012 1 98.62 73 ILE B N 1
ATOM 1658 C CA . ILE B 1 73 ? 0.278 -10.555 2.838 1 98.62 73 ILE B CA 1
ATOM 1659 C C . ILE B 1 73 ? 0.266 -12.031 3.209 1 98.62 73 ILE B C 1
ATOM 1661 O O . ILE B 1 73 ? 1.319 -12.633 3.439 1 98.62 73 ILE B O 1
ATOM 1665 N N . PRO B 1 74 ? -0.799 -12.672 3.174 1 97.75 74 PRO B N 1
ATOM 1666 C CA . PRO B 1 74 ? -1.045 -13.938 3.859 1 97.75 74 PRO B CA 1
ATOM 1667 C C . PRO B 1 74 ? -0.094 -15.047 3.408 1 97.75 74 PRO B C 1
ATOM 1669 O O . PRO B 1 74 ? 0.335 -15.867 4.223 1 97.75 74 PRO B O 1
ATOM 1672 N N . LEU B 1 75 ? 0.25 -15.086 2.182 1 96.81 75 LEU B N 1
ATOM 1673 C CA . LEU B 1 75 ? 0.944 -16.266 1.685 1 96.81 75 LEU B CA 1
ATOM 1674 C C . LEU B 1 75 ? 2.428 -15.984 1.477 1 96.81 75 LEU B C 1
ATOM 1676 O O . LEU B 1 75 ? 3.148 -16.797 0.91 1 96.81 75 LEU B O 1
ATOM 1680 N N . CYS B 1 76 ? 2.854 -14.852 1.888 1 98.12 76 CYS B N 1
ATOM 1681 C CA . CYS B 1 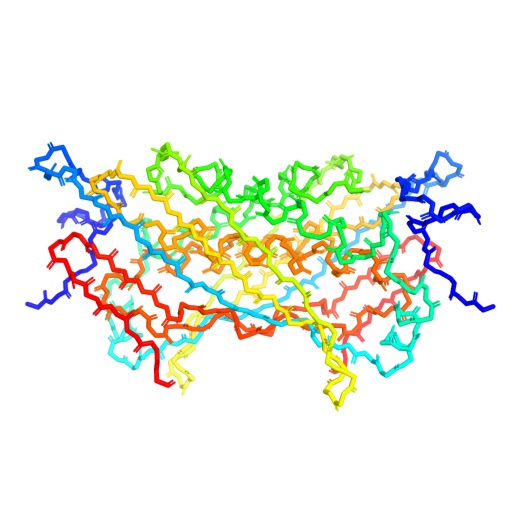76 ? 4.273 -14.516 1.828 1 98.12 76 CYS B CA 1
ATOM 1682 C C . CYS B 1 76 ? 5.055 -15.273 2.895 1 98.12 76 CYS B C 1
ATOM 1684 O O . CYS B 1 76 ? 4.562 -15.477 4.004 1 98.12 76 CYS B O 1
ATOM 1686 N N . HIS B 1 77 ? 6.215 -15.688 2.619 1 98.06 77 HIS B N 1
ATOM 1687 C CA . HIS B 1 77 ? 7.152 -16.266 3.576 1 98.06 77 HIS B CA 1
ATOM 1688 C C . HIS B 1 77 ? 7.785 -15.188 4.449 1 98.06 77 HIS B C 1
ATOM 1690 O O . HIS B 1 77 ? 8.055 -14.078 3.98 1 98.06 77 HIS B O 1
ATOM 1696 N N . PRO B 1 78 ? 8.07 -15.508 5.695 1 97.81 78 PRO B N 1
ATOM 1697 C CA . PRO B 1 78 ? 8.938 -14.617 6.465 1 97.81 78 PRO B CA 1
ATOM 1698 C C . PRO B 1 78 ? 10.391 -14.656 5.988 1 97.81 78 PRO B C 1
ATOM 1700 O O . PRO B 1 78 ? 10.977 -15.734 5.852 1 97.81 78 PRO B O 1
ATOM 1703 N N . LEU B 1 79 ? 10.938 -13.531 5.699 1 97.94 79 LEU B N 1
ATOM 1704 C CA . LEU B 1 79 ? 12.266 -13.477 5.105 1 97.94 79 LEU B CA 1
ATOM 1705 C C . LEU B 1 79 ? 13.242 -12.734 6.016 1 97.94 79 LEU B C 1
ATOM 1707 O O . LEU B 1 79 ? 12.883 -11.742 6.641 1 97.94 79 LEU B O 1
ATOM 1711 N N . ALA B 1 80 ? 14.43 -13.25 6.062 1 97.75 80 ALA B N 1
ATOM 1712 C CA . ALA B 1 80 ? 15.508 -12.555 6.758 1 97.75 80 ALA B CA 1
ATOM 1713 C C . ALA B 1 80 ? 16.188 -11.531 5.844 1 97.75 80 ALA B C 1
ATOM 1715 O O . ALA B 1 80 ? 17.266 -11.781 5.316 1 97.75 80 ALA B O 1
ATOM 1716 N N . LEU B 1 81 ? 15.617 -10.352 5.766 1 98.62 81 LEU B N 1
ATOM 1717 C CA . LEU B 1 81 ? 16.125 -9.305 4.883 1 98.62 81 LEU B CA 1
ATOM 1718 C C . LEU B 1 81 ? 17.531 -8.883 5.289 1 98.62 81 LEU B C 1
ATOM 1720 O O . LEU B 1 81 ? 17.781 -8.625 6.465 1 98.62 81 LEU B O 1
ATOM 1724 N N . SER B 1 82 ? 18.406 -8.773 4.297 1 98.69 82 SER B N 1
ATOM 1725 C CA . SER B 1 82 ? 19.766 -8.305 4.551 1 98.69 82 SER B CA 1
ATOM 1726 C C . SER B 1 82 ? 19.891 -6.797 4.371 1 98.69 82 SER B C 1
ATOM 1728 O O . SER B 1 82 ? 20.719 -6.152 5.004 1 98.69 82 SER B O 1
ATOM 1730 N N . SER B 1 83 ? 19.078 -6.293 3.484 1 98.81 83 SER B N 1
ATOM 1731 C CA . SER B 1 83 ? 19.141 -4.867 3.188 1 98.81 83 SER B CA 1
ATOM 1732 C C . SER B 1 83 ? 17.797 -4.352 2.689 1 98.81 83 SER B C 1
ATOM 1734 O O . SER B 1 83 ? 17.125 -5.02 1.906 1 98.81 83 SER B O 1
ATOM 1736 N N . VAL B 1 84 ? 17.406 -3.252 3.184 1 98.94 84 VAL B N 1
ATOM 1737 C CA . VAL B 1 84 ? 16.266 -2.482 2.697 1 98.94 84 VAL B CA 1
ATOM 1738 C C . VAL B 1 84 ? 16.672 -1.018 2.527 1 98.94 84 VAL B C 1
ATOM 1740 O O . VAL B 1 84 ? 17.078 -0.362 3.49 1 98.94 84 VAL B O 1
ATOM 1743 N N . LYS B 1 85 ? 16.578 -0.564 1.31 1 98.88 85 LYS B N 1
ATOM 1744 C CA . LYS B 1 85 ? 16.812 0.842 0.996 1 98.88 85 LYS B CA 1
ATOM 1745 C C . LYS B 1 85 ? 15.57 1.493 0.41 1 98.88 85 LYS B C 1
ATOM 1747 O O . LYS B 1 85 ? 14.945 0.944 -0.501 1 98.88 85 LYS B O 1
ATOM 1752 N N . VAL B 1 86 ? 15.188 2.59 0.961 1 98.88 86 VAL B N 1
ATOM 1753 C CA . VAL B 1 86 ? 14.055 3.365 0.467 1 98.88 86 VAL B CA 1
ATOM 1754 C C . VAL B 1 86 ? 14.492 4.805 0.203 1 98.88 86 VAL B C 1
ATOM 1756 O O . VAL B 1 86 ? 15.102 5.441 1.062 1 98.88 86 VAL B O 1
ATOM 1759 N N . GLU B 1 87 ? 14.203 5.238 -0.979 1 98.75 87 GLU B N 1
ATOM 1760 C CA . GLU B 1 87 ? 14.547 6.598 -1.384 1 98.75 87 GLU B CA 1
ATOM 1761 C C . GLU B 1 87 ? 13.305 7.359 -1.854 1 98.75 87 GLU B C 1
ATOM 1763 O O . GLU B 1 87 ? 12.453 6.801 -2.545 1 98.75 87 GLU B O 1
ATOM 1768 N N . LEU B 1 88 ? 13.234 8.562 -1.358 1 98.19 88 LEU B N 1
ATOM 1769 C CA . LEU B 1 88 ? 12.164 9.453 -1.801 1 98.19 88 LEU B CA 1
ATOM 1770 C C . LEU B 1 88 ? 12.727 10.742 -2.383 1 98.19 88 LEU B C 1
ATOM 1772 O O . LEU B 1 88 ? 13.727 11.266 -1.884 1 98.19 88 LEU B O 1
ATOM 1776 N N . GLN B 1 89 ? 12.016 11.195 -3.416 1 97.69 89 GLN B N 1
ATOM 1777 C CA . GLN B 1 89 ? 12.398 12.453 -4.047 1 97.69 89 GLN B CA 1
ATOM 1778 C C . GLN B 1 89 ? 11.172 13.266 -4.445 1 97.69 89 GLN B C 1
ATOM 1780 O O . GLN B 1 89 ? 10.188 12.711 -4.945 1 97.69 89 GLN B O 1
ATOM 1785 N N . LEU B 1 90 ? 11.32 14.586 -4.277 1 97.31 90 LEU B N 1
ATOM 1786 C CA . LEU B 1 90 ? 10.281 15.477 -4.773 1 97.31 90 LEU B CA 1
ATOM 1787 C C . LEU B 1 90 ? 10.414 15.688 -6.277 1 97.31 90 LEU B C 1
ATOM 1789 O O . LEU B 1 90 ? 11.531 15.812 -6.793 1 97.31 90 LEU B O 1
ATOM 1793 N N . ASP B 1 91 ? 9.336 15.656 -6.945 1 98.19 91 ASP B N 1
ATOM 1794 C CA . ASP B 1 91 ? 9.242 16.047 -8.344 1 98.19 91 ASP B CA 1
ATOM 1795 C C . ASP B 1 91 ? 8.242 17.188 -8.531 1 98.19 91 ASP B C 1
ATOM 1797 O O . ASP B 1 91 ? 7.086 16.969 -8.875 1 98.19 91 ASP B O 1
ATOM 1801 N N . PRO B 1 92 ? 8.672 18.391 -8.422 1 96.88 92 PRO B N 1
ATOM 1802 C CA . PRO B 1 92 ? 7.766 19.547 -8.484 1 96.88 92 PRO B CA 1
ATOM 1803 C C . PRO B 1 92 ? 7.07 19.688 -9.836 1 96.88 92 PRO B C 1
ATOM 1805 O O . PRO B 1 92 ? 5.938 20.172 -9.906 1 96.88 92 PRO B O 1
ATOM 1808 N N . ALA B 1 93 ? 7.738 19.328 -10.891 1 98 93 ALA B N 1
ATOM 1809 C CA . ALA B 1 93 ? 7.152 19.453 -12.227 1 98 93 ALA B CA 1
ATOM 1810 C C . ALA B 1 93 ? 5.867 18.625 -12.336 1 98 93 ALA B C 1
ATOM 1812 O O . ALA B 1 93 ? 4.926 19.031 -13.023 1 98 93 ALA B O 1
ATOM 1813 N N . ARG B 1 94 ? 5.816 17.531 -11.641 1 98.44 94 ARG B N 1
ATOM 1814 C CA . ARG B 1 94 ? 4.648 16.656 -11.672 1 98.44 94 ARG B CA 1
ATOM 1815 C C . ARG B 1 94 ? 3.822 16.797 -10.398 1 98.44 94 ARG B C 1
ATOM 1817 O O . ARG B 1 94 ? 2.771 16.172 -10.266 1 98.44 94 ARG B O 1
ATOM 1824 N N . ASN B 1 95 ? 4.301 17.594 -9.484 1 98.56 95 ASN B N 1
ATOM 1825 C CA . ASN B 1 95 ? 3.711 17.641 -8.148 1 98.56 95 ASN B CA 1
ATOM 1826 C C . ASN B 1 95 ? 3.58 16.25 -7.543 1 98.56 95 ASN B C 1
ATOM 1828 O O . ASN B 1 95 ? 2.484 15.836 -7.16 1 98.56 95 ASN B O 1
ATOM 1832 N N . ALA B 1 96 ? 4.734 15.594 -7.453 1 98.81 96 ALA B N 1
ATOM 1833 C CA . ALA B 1 96 ? 4.746 14.203 -7.02 1 98.81 96 ALA B CA 1
ATOM 1834 C C . ALA B 1 96 ? 5.906 13.938 -6.062 1 98.81 96 ALA B C 1
ATOM 1836 O O . ALA B 1 96 ? 6.926 14.633 -6.102 1 98.81 96 ALA B O 1
ATOM 1837 N N . VAL B 1 97 ? 5.684 13.008 -5.16 1 98.56 97 VAL B N 1
ATOM 1838 C CA . VAL B 1 97 ? 6.777 12.367 -4.438 1 98.56 97 VAL B CA 1
ATOM 1839 C C . VAL B 1 97 ? 7.055 10.992 -5.047 1 98.56 97 VAL B C 1
ATOM 1841 O O . VAL B 1 97 ? 6.188 10.117 -5.043 1 98.56 97 VAL B O 1
ATOM 1844 N N . ASP B 1 98 ? 8.234 10.867 -5.57 1 98.88 98 ASP B N 1
ATOM 1845 C CA . ASP B 1 98 ? 8.641 9.578 -6.125 1 98.88 98 ASP B CA 1
ATOM 1846 C C . ASP B 1 98 ? 9.352 8.727 -5.074 1 98.88 98 ASP B C 1
ATOM 1848 O O . ASP B 1 98 ? 10.148 9.242 -4.289 1 98.88 98 ASP B O 1
ATOM 1852 N N . ILE B 1 99 ? 9.039 7.445 -5.105 1 98.94 99 ILE B N 1
ATOM 1853 C CA . ILE B 1 99 ? 9.57 6.504 -4.125 1 98.94 99 ILE B CA 1
ATOM 1854 C C . ILE B 1 99 ? 10.195 5.309 -4.844 1 98.94 99 ILE B C 1
ATOM 1856 O O . ILE B 1 99 ? 9.617 4.777 -5.793 1 98.94 99 ILE B O 1
ATOM 1860 N N . GLN B 1 100 ? 11.32 4.922 -4.441 1 98.94 100 GLN B N 1
ATOM 1861 C CA . GLN B 1 100 ? 11.953 3.688 -4.898 1 98.94 100 GLN B CA 1
ATOM 1862 C C . GLN B 1 100 ? 12.492 2.875 -3.725 1 98.94 100 GLN B C 1
ATOM 1864 O O . GLN B 1 100 ? 13.078 3.432 -2.797 1 98.94 100 GLN B O 1
ATOM 1869 N N . ALA B 1 101 ? 12.305 1.574 -3.76 1 98.94 101 ALA B N 1
ATOM 1870 C CA . ALA B 1 101 ? 12.805 0.679 -2.719 1 98.94 101 ALA B CA 1
ATOM 1871 C C . ALA B 1 101 ? 13.617 -0.462 -3.322 1 98.94 101 ALA B C 1
ATOM 1873 O O . ALA B 1 101 ? 13.258 -1.004 -4.371 1 98.94 101 ALA B O 1
ATOM 1874 N N . THR B 1 102 ? 14.68 -0.762 -2.689 1 98.94 102 THR B N 1
ATOM 1875 C CA . THR B 1 102 ? 15.508 -1.916 -3.014 1 98.94 102 THR B CA 1
ATOM 1876 C C . THR B 1 102 ? 15.625 -2.854 -1.814 1 98.94 102 THR B C 1
ATOM 1878 O O . THR B 1 102 ? 16.047 -2.436 -0.731 1 98.94 102 THR B O 1
ATOM 1881 N N . CYS B 1 103 ? 15.305 -4.105 -2.041 1 98.94 103 CYS B N 1
ATOM 1882 C CA . CYS B 1 103 ? 15.406 -5.121 -1.003 1 98.94 103 CYS B CA 1
ATOM 1883 C C . CYS B 1 103 ? 16.328 -6.262 -1.444 1 98.94 103 CYS B C 1
ATOM 1885 O O . CYS B 1 103 ? 16.312 -6.645 -2.615 1 98.94 103 CYS B O 1
ATOM 1887 N N . LYS B 1 104 ? 17.047 -6.734 -0.464 1 98.75 104 LYS B N 1
ATOM 1888 C CA . LYS B 1 104 ? 17.984 -7.812 -0.736 1 98.75 104 LYS B CA 1
ATOM 1889 C C . LYS B 1 104 ? 17.969 -8.859 0.377 1 98.75 104 LYS B C 1
ATOM 1891 O O . LYS B 1 104 ? 17.719 -8.523 1.54 1 98.75 104 LYS B O 1
ATOM 1896 N N . LEU B 1 105 ? 18.203 -10.094 -0.066 1 98.31 105 LEU B N 1
ATOM 1897 C CA . LEU B 1 105 ? 18.5 -11.156 0.883 1 98.31 105 LEU B CA 1
ATOM 1898 C C . LEU B 1 105 ? 19.188 -12.328 0.19 1 98.31 105 LEU B C 1
ATOM 1900 O O . LEU B 1 105 ? 19.344 -12.32 -1.031 1 98.31 105 LEU B O 1
ATOM 1904 N N . THR B 1 106 ? 19.688 -13.211 0.947 1 98 106 THR B N 1
ATOM 1905 C CA . THR B 1 106 ? 20.031 -14.547 0.474 1 98 106 THR B CA 1
ATOM 1906 C C . THR B 1 106 ? 19.031 -15.57 0.991 1 98 106 THR B C 1
ATOM 1908 O O . THR B 1 106 ? 18.906 -15.773 2.201 1 98 106 THR B O 1
ATOM 1911 N N . GLY B 1 107 ? 18.297 -16.094 0.129 1 96.62 107 GLY B N 1
ATOM 1912 C CA . GLY B 1 107 ? 17.25 -17.016 0.556 1 96.62 107 GLY B CA 1
ATOM 1913 C C . GLY B 1 107 ? 16.703 -17.859 -0.578 1 96.62 107 GLY B C 1
ATOM 1914 O O . GLY B 1 107 ? 17.328 -17.969 -1.633 1 96.62 107 GLY B O 1
ATOM 1915 N N . GLN B 1 108 ? 15.555 -18.5 -0.376 1 96.19 108 GLN B N 1
ATOM 1916 C CA . GLN B 1 108 ? 15.016 -19.516 -1.275 1 96.19 108 GLN B CA 1
ATOM 1917 C C . GLN B 1 108 ? 13.883 -18.953 -2.133 1 96.19 108 GLN B C 1
ATOM 1919 O O . GLN B 1 108 ? 13.391 -19.625 -3.041 1 96.19 108 GLN B O 1
ATOM 1924 N N . THR B 1 109 ? 13.484 -17.734 -1.805 1 95.44 109 THR B N 1
ATOM 1925 C CA . THR B 1 109 ? 12.414 -17.109 -2.572 1 95.44 109 THR B CA 1
ATOM 1926 C C . THR B 1 109 ? 12.68 -15.625 -2.764 1 95.44 109 THR B C 1
ATOM 1928 O O . THR B 1 109 ? 13.555 -15.055 -2.102 1 95.44 109 THR B O 1
ATOM 1931 N N . GLY B 1 110 ? 11.945 -15.031 -3.695 1 95.62 110 GLY B N 1
ATOM 1932 C CA . GLY B 1 110 ? 12.18 -13.648 -4.078 1 95.62 110 GLY B CA 1
ATOM 1933 C C . GLY B 1 110 ? 11.75 -12.656 -3.014 1 95.62 110 GLY B C 1
ATOM 1934 O O . GLY B 1 110 ? 11.055 -13.016 -2.061 1 95.62 110 GLY B O 1
ATOM 1935 N N . VAL B 1 111 ? 12.219 -11.43 -3.195 1 98.31 111 VAL B N 1
ATOM 1936 C CA . VAL B 1 111 ? 12.016 -10.367 -2.219 1 98.31 111 VAL B CA 1
ATOM 1937 C C . VAL B 1 111 ? 11.188 -9.242 -2.842 1 98.31 111 VAL B C 1
ATOM 1939 O O . VAL B 1 111 ? 11.211 -8.109 -2.363 1 98.31 111 VAL B O 1
ATOM 1942 N N . GLU B 1 112 ? 10.438 -9.578 -3.912 1 98.69 112 GLU B N 1
ATOM 1943 C CA . GLU B 1 112 ? 9.672 -8.594 -4.672 1 98.69 112 GLU B CA 1
ATOM 1944 C C . GLU B 1 112 ? 8.594 -7.945 -3.805 1 98.69 112 GLU B C 1
ATOM 1946 O O . GLU B 1 112 ? 8.422 -6.723 -3.832 1 98.69 112 GLU B O 1
ATOM 1951 N N . MET B 1 113 ? 7.941 -8.758 -2.996 1 98.88 113 MET B N 1
ATOM 1952 C CA . MET B 1 113 ? 6.812 -8.234 -2.23 1 98.88 113 MET B CA 1
ATOM 1953 C C . MET B 1 113 ? 7.285 -7.305 -1.123 1 98.88 113 MET B C 1
ATOM 1955 O O . MET B 1 113 ? 6.602 -6.336 -0.786 1 98.88 113 MET B O 1
ATOM 1959 N N . GLU B 1 114 ? 8.453 -7.586 -0.59 1 98.88 114 GLU B N 1
ATOM 1960 C CA . GLU B 1 114 ? 9.031 -6.676 0.396 1 98.88 114 GLU B CA 1
ATOM 1961 C C . GLU B 1 114 ? 9.32 -5.309 -0.217 1 98.88 114 GLU B C 1
ATOM 1963 O O . GLU B 1 114 ? 9.055 -4.277 0.402 1 98.88 114 GLU B O 1
ATOM 1968 N N . ALA B 1 115 ? 9.859 -5.316 -1.436 1 98.94 115 ALA B N 1
ATOM 1969 C CA . ALA B 1 115 ? 10.125 -4.051 -2.115 1 98.94 115 ALA B CA 1
ATOM 1970 C C . ALA B 1 115 ? 8.828 -3.297 -2.398 1 98.94 115 ALA B C 1
ATOM 1972 O O . ALA B 1 115 ? 8.734 -2.094 -2.146 1 98.94 115 ALA B O 1
ATOM 1973 N N . LEU B 1 116 ? 7.855 -4 -2.906 1 98.94 116 LEU B N 1
ATOM 1974 C CA . LEU B 1 116 ? 6.562 -3.404 -3.215 1 98.94 116 LEU B CA 1
ATOM 1975 C C . LEU B 1 116 ? 5.883 -2.893 -1.95 1 98.94 116 LEU B C 1
ATOM 1977 O O . LEU B 1 116 ? 5.285 -1.814 -1.953 1 98.94 116 LEU B O 1
ATOM 1981 N N . THR B 1 117 ? 5.965 -3.619 -0.881 1 98.94 117 THR B N 1
ATOM 1982 C CA . THR B 1 117 ? 5.375 -3.215 0.391 1 98.94 117 THR B CA 1
ATOM 1983 C C . THR B 1 117 ? 6.066 -1.969 0.937 1 98.94 117 THR B C 1
ATOM 1985 O O . THR B 1 117 ? 5.406 -1.061 1.445 1 98.94 117 THR B O 1
ATOM 1988 N N . ALA B 1 118 ? 7.355 -1.945 0.814 1 98.94 118 ALA B N 1
ATOM 1989 C CA . ALA B 1 118 ? 8.109 -0.771 1.252 1 98.94 118 ALA B CA 1
ATOM 1990 C C . ALA B 1 118 ? 7.609 0.491 0.553 1 98.94 118 ALA B C 1
ATOM 1992 O O . ALA B 1 118 ? 7.348 1.505 1.204 1 98.94 118 ALA B O 1
ATOM 1993 N N . VAL B 1 119 ? 7.465 0.394 -0.744 1 98.94 119 VAL B N 1
ATOM 1994 C CA . VAL B 1 119 ? 6.996 1.532 -1.527 1 98.94 119 VAL B CA 1
ATOM 1995 C C . VAL B 1 119 ? 5.586 1.916 -1.091 1 98.94 119 VAL B C 1
ATOM 1997 O O . VAL B 1 119 ? 5.285 3.098 -0.909 1 98.94 119 VAL B O 1
ATOM 2000 N N . SER B 1 120 ? 4.723 0.958 -0.903 1 99 120 SER B N 1
ATOM 2001 C CA . SER B 1 120 ? 3.33 1.194 -0.542 1 99 120 SER B CA 1
ATOM 2002 C C . SER B 1 120 ? 3.221 1.882 0.815 1 99 120 SER B C 1
ATOM 2004 O O . SER B 1 120 ? 2.49 2.863 0.963 1 99 120 SER B O 1
ATOM 2006 N N . VAL B 1 121 ? 3.967 1.401 1.79 1 98.94 121 VAL B N 1
ATOM 2007 C CA . VAL B 1 121 ? 3.893 1.951 3.141 1 98.94 121 VAL B CA 1
ATOM 2008 C C . VAL B 1 121 ? 4.492 3.355 3.16 1 98.94 121 VAL B C 1
ATOM 2010 O O . VAL B 1 121 ? 3.969 4.254 3.824 1 98.94 121 VAL B O 1
ATOM 2013 N N . ALA B 1 122 ? 5.578 3.545 2.416 1 98.94 122 ALA B N 1
ATOM 2014 C CA . ALA B 1 122 ? 6.141 4.887 2.301 1 98.94 122 ALA B CA 1
ATOM 2015 C C . ALA B 1 122 ? 5.133 5.855 1.689 1 98.94 122 ALA B C 1
ATOM 2017 O O . ALA B 1 122 ? 4.965 6.977 2.18 1 98.94 122 ALA B O 1
ATOM 2018 N N . ALA B 1 123 ? 4.484 5.41 0.655 1 98.94 123 ALA B N 1
ATOM 2019 C CA . ALA B 1 123 ? 3.49 6.242 -0.017 1 98.94 123 ALA B CA 1
ATOM 2020 C C . ALA B 1 123 ? 2.334 6.578 0.92 1 98.94 123 ALA B C 1
ATOM 2022 O O . ALA B 1 123 ? 1.896 7.73 0.986 1 98.94 123 ALA B O 1
ATOM 2023 N N . LEU B 1 124 ? 1.842 5.578 1.668 1 98.94 124 LEU B N 1
ATOM 2024 C CA . LEU B 1 124 ? 0.781 5.793 2.645 1 98.94 124 LEU B CA 1
ATOM 2025 C C . LEU B 1 124 ? 1.212 6.801 3.705 1 98.94 124 LEU B C 1
ATOM 2027 O O . LEU B 1 124 ? 0.404 7.613 4.16 1 98.94 124 LEU B O 1
ATOM 2031 N N . THR B 1 125 ? 2.461 6.742 4.059 1 98.81 125 THR B N 1
ATOM 2032 C CA . THR B 1 125 ? 2.977 7.637 5.086 1 98.81 125 THR B CA 1
ATOM 2033 C C . THR B 1 125 ? 3.043 9.07 4.57 1 98.81 125 THR B C 1
ATOM 2035 O O . THR B 1 125 ? 2.682 10.016 5.281 1 98.81 125 THR B O 1
ATOM 2038 N N . VAL B 1 126 ? 3.502 9.211 3.314 1 98.44 126 VAL B N 1
ATOM 2039 C CA . VAL B 1 126 ? 3.443 10.539 2.701 1 98.44 126 VAL B CA 1
ATOM 2040 C C . VAL B 1 126 ? 2.008 11.062 2.732 1 98.44 126 VAL B C 1
ATOM 2042 O O . VAL B 1 126 ? 1.767 12.203 3.113 1 98.44 126 VAL B O 1
ATOM 2045 N N . TYR B 1 127 ? 1.066 10.234 2.359 1 98.62 127 TYR B N 1
ATOM 2046 C CA . TYR B 1 127 ? -0.352 10.578 2.342 1 98.62 127 TYR B CA 1
ATOM 2047 C C . TYR B 1 127 ? -0.812 11.07 3.709 1 98.62 127 TYR B C 1
ATOM 2049 O O . TYR B 1 127 ? -1.397 12.148 3.824 1 98.62 127 TYR B O 1
ATOM 2057 N N . ASP B 1 128 ? -0.503 10.352 4.742 1 98.06 128 ASP B N 1
ATOM 2058 C CA . ASP B 1 128 ? -0.923 10.68 6.102 1 98.06 128 ASP B CA 1
ATOM 2059 C C . ASP B 1 128 ? -0.376 12.039 6.531 1 98.06 128 ASP B C 1
ATOM 2061 O O . ASP B 1 128 ? -1.08 12.828 7.172 1 98.06 128 ASP B O 1
ATOM 2065 N N . MET B 1 129 ? 0.838 12.242 6.152 1 95.75 129 MET B N 1
ATOM 2066 C CA . MET B 1 129 ? 1.556 13.414 6.629 1 95.75 129 MET B CA 1
ATOM 2067 C C . MET B 1 129 ? 0.965 14.688 6.031 1 95.75 129 MET B C 1
ATOM 2069 O O . MET B 1 129 ? 1.097 15.773 6.613 1 95.75 129 MET B O 1
ATOM 2073 N N . VAL B 1 130 ? 0.284 14.555 4.879 1 95.25 130 VAL B N 1
ATOM 2074 C CA . VAL B 1 130 ? -0.106 15.805 4.238 1 95.25 130 VAL B CA 1
ATOM 2075 C C . VAL B 1 130 ? -1.608 15.797 3.965 1 95.25 130 VAL B C 1
ATOM 2077 O O . VAL B 1 130 ? -2.146 16.75 3.395 1 95.25 130 VAL B O 1
ATOM 2080 N N . LYS B 1 131 ? -2.369 14.828 4.457 1 95.44 131 LYS B N 1
ATOM 2081 C CA . LYS B 1 131 ? -3.787 14.664 4.152 1 95.44 131 LYS B CA 1
ATOM 2082 C C . LYS B 1 131 ? -4.617 15.789 4.773 1 95.44 131 LYS B C 1
ATOM 2084 O O . LYS B 1 131 ? -5.754 16.031 4.355 1 95.44 131 LYS B O 1
ATOM 2089 N N . ALA B 1 132 ? -4.121 16.484 5.75 1 93.06 132 ALA B N 1
ATOM 2090 C CA . ALA B 1 132 ? -4.84 17.594 6.367 1 93.06 132 ALA B CA 1
ATOM 2091 C C . ALA B 1 132 ? -5.031 18.75 5.379 1 93.06 132 ALA B C 1
ATOM 2093 O O . ALA B 1 132 ? -6.008 19.5 5.465 1 93.06 132 ALA B O 1
ATOM 2094 N N . VAL B 1 133 ? -4.18 18.812 4.391 1 93.81 133 VAL B N 1
ATOM 2095 C CA . VAL B 1 133 ? -4.242 19.953 3.488 1 93.81 133 VAL B CA 1
ATOM 2096 C C . VAL B 1 133 ? -4.617 19.484 2.084 1 93.81 133 VAL B C 1
ATOM 2098 O O . VAL B 1 133 ? -4.938 20.297 1.215 1 93.81 133 VAL B O 1
ATOM 2101 N N . ASP B 1 134 ? -4.559 18.203 1.86 1 96 134 ASP B N 1
ATOM 2102 C CA . ASP B 1 134 ? -4.836 17.672 0.532 1 96 134 ASP B CA 1
ATOM 2103 C C . ASP B 1 134 ? -5.461 16.281 0.623 1 96 134 ASP B C 1
ATOM 2105 O O . ASP B 1 134 ? -4.75 15.281 0.763 1 96 134 ASP B O 1
ATOM 2109 N N . LYS B 1 135 ? -6.688 16.156 0.436 1 96.06 135 LYS B N 1
ATOM 2110 C CA . LYS B 1 135 ? -7.391 14.883 0.505 1 96.06 135 LYS B CA 1
ATOM 2111 C C . LYS B 1 135 ? -7.496 14.234 -0.874 1 96.06 135 LYS B C 1
ATOM 2113 O O . LYS B 1 135 ? -7.875 13.07 -0.992 1 96.06 135 LYS B O 1
ATOM 2118 N N . SER B 1 136 ? -7.051 14.953 -1.867 1 97.5 136 SER B N 1
ATOM 2119 C CA . SER B 1 136 ? -7.297 14.5 -3.234 1 97.5 136 SER B CA 1
ATOM 2120 C C . SER B 1 136 ? -6.094 13.758 -3.797 1 97.5 136 SER B C 1
ATOM 2122 O O . SER B 1 136 ? -6.043 13.461 -4.996 1 97.5 136 SER B O 1
ATOM 2124 N N . MET B 1 137 ? -5.141 13.445 -2.996 1 98.62 137 MET B N 1
ATOM 2125 C CA . MET B 1 137 ? -3.926 12.773 -3.447 1 98.62 137 MET B CA 1
ATOM 2126 C C . MET B 1 137 ? -4.25 11.414 -4.051 1 98.62 137 MET B C 1
ATOM 2128 O O . MET B 1 137 ? -5.309 10.844 -3.779 1 98.62 137 MET B O 1
ATOM 2132 N N . ARG B 1 138 ? -3.285 10.945 -4.852 1 98.81 138 ARG B N 1
ATOM 2133 C CA . ARG B 1 138 ? -3.381 9.617 -5.449 1 98.81 138 ARG B CA 1
ATOM 2134 C C . ARG B 1 138 ? -2.047 8.883 -5.371 1 98.81 138 ARG B C 1
ATOM 2136 O O . ARG B 1 138 ? -1.013 9.422 -5.777 1 98.81 138 ARG B O 1
ATOM 2143 N N . ILE B 1 139 ? -2.066 7.719 -4.789 1 98.94 139 ILE B N 1
ATOM 2144 C CA . ILE B 1 139 ? -0.922 6.816 -4.879 1 98.94 139 ILE B CA 1
ATOM 2145 C C . ILE B 1 139 ? -1.005 6 -6.168 1 98.94 139 ILE B C 1
ATOM 2147 O O . ILE B 1 139 ? -2.021 5.359 -6.438 1 98.94 139 ILE B O 1
ATOM 2151 N N . THR B 1 140 ? 0.109 6.043 -6.957 1 98.88 140 THR B N 1
ATOM 2152 C CA . THR B 1 140 ? -0.042 5.457 -8.281 1 98.88 140 THR B CA 1
ATOM 2153 C C . THR B 1 140 ? 1.258 4.797 -8.734 1 98.88 140 THR B C 1
ATOM 2155 O O . THR B 1 140 ? 2.318 5.047 -8.156 1 98.88 140 THR B O 1
ATOM 2158 N N . ASP B 1 141 ? 1.096 3.941 -9.633 1 98.69 141 ASP B N 1
ATOM 2159 C CA . ASP B 1 141 ? 2.164 3.33 -10.422 1 98.69 141 ASP B CA 1
ATOM 2160 C C . ASP B 1 141 ? 3.141 2.574 -9.523 1 98.69 141 ASP B C 1
ATOM 2162 O O . ASP B 1 141 ? 4.355 2.68 -9.695 1 98.69 141 ASP B O 1
ATOM 2166 N N . ILE B 1 142 ? 2.67 1.904 -8.562 1 98.94 142 ILE B N 1
ATOM 2167 C CA . ILE B 1 142 ? 3.508 0.997 -7.785 1 98.94 142 ILE B CA 1
ATOM 2168 C C . ILE B 1 142 ? 3.76 -0.281 -8.578 1 98.94 142 ILE B C 1
ATOM 2170 O O . ILE B 1 142 ? 2.82 -0.999 -8.93 1 98.94 142 ILE B O 1
ATOM 2174 N N . ARG B 1 143 ? 5 -0.548 -8.812 1 98.88 143 ARG B N 1
ATOM 2175 C CA . ARG B 1 143 ? 5.344 -1.645 -9.711 1 98.88 143 ARG B CA 1
ATOM 2176 C C . ARG B 1 143 ? 6.77 -2.125 -9.469 1 98.88 143 ARG B C 1
ATOM 2178 O O . ARG B 1 143 ? 7.586 -1.402 -8.891 1 98.88 143 ARG B O 1
ATOM 2185 N N . LEU B 1 144 ? 7.035 -3.305 -9.945 1 98.88 144 LEU B N 1
ATOM 2186 C CA . LEU B 1 144 ? 8.383 -3.869 -9.938 1 98.88 144 LEU B CA 1
ATOM 2187 C C . LEU B 1 144 ? 9.211 -3.318 -11.086 1 98.88 144 LEU B C 1
ATOM 2189 O O . LEU B 1 144 ? 8.758 -3.293 -12.234 1 98.88 144 LEU B O 1
ATOM 2193 N N . LEU B 1 145 ? 10.398 -2.859 -10.773 1 98.81 145 LEU B N 1
ATOM 2194 C CA . LEU B 1 145 ? 11.305 -2.367 -11.805 1 98.81 145 LEU B CA 1
ATOM 2195 C C . LEU B 1 145 ? 12.336 -3.43 -12.18 1 98.81 145 LEU B C 1
ATOM 2197 O O . LEU B 1 145 ? 12.758 -3.512 -13.336 1 98.81 145 LEU B O 1
ATOM 2201 N N . HIS B 1 146 ? 12.75 -4.152 -11.141 1 98.56 146 HIS B N 1
ATOM 2202 C CA . HIS B 1 146 ? 13.828 -5.121 -11.312 1 98.56 146 HIS B CA 1
ATOM 2203 C C . HIS B 1 146 ? 13.742 -6.238 -10.281 1 98.56 146 HIS B C 1
ATOM 2205 O O . HIS B 1 146 ? 13.383 -5.996 -9.133 1 98.56 146 HIS B O 1
ATOM 2211 N N . LYS B 1 147 ? 14.023 -7.426 -10.703 1 98 147 LYS B N 1
ATOM 2212 C CA . LYS B 1 147 ? 14.32 -8.5 -9.766 1 98 147 LYS B CA 1
ATOM 2213 C C . LYS B 1 147 ? 15.383 -9.445 -10.32 1 98 147 LYS B C 1
ATOM 2215 O O . LYS B 1 147 ? 15.453 -9.664 -11.531 1 98 147 LYS B O 1
ATOM 2220 N N . SER B 1 148 ? 16.172 -9.961 -9.508 1 97.62 148 SER B N 1
ATOM 2221 C CA . SER B 1 148 ? 17.172 -10.945 -9.891 1 97.62 148 SER B CA 1
ATOM 2222 C C . SER B 1 148 ? 17.359 -12 -8.805 1 97.62 148 SER B C 1
ATOM 2224 O O . SER B 1 148 ? 16.984 -11.789 -7.652 1 97.62 148 SER B O 1
ATOM 2226 N N . GLY B 1 149 ? 17.906 -13.18 -9.305 1 93.81 149 GLY B N 1
ATOM 2227 C CA . GLY B 1 149 ? 18.141 -14.312 -8.422 1 93.81 149 GLY B CA 1
ATOM 2228 C C . GLY B 1 149 ? 17.172 -15.453 -8.641 1 93.81 149 GLY B C 1
ATOM 2229 O O . GLY B 1 149 ? 16.188 -15.305 -9.375 1 93.81 149 GLY B O 1
ATOM 2230 N N . GLY B 1 150 ? 17.484 -16.578 -8.086 1 90.5 150 GLY B N 1
ATOM 2231 C CA . GLY B 1 150 ? 16.641 -17.75 -8.172 1 90.5 150 GLY B CA 1
ATOM 2232 C C . GLY B 1 150 ? 16.578 -18.344 -9.57 1 90.5 150 GLY B C 1
ATOM 2233 O O . GLY B 1 150 ? 17.297 -17.906 -10.469 1 90.5 150 GLY B O 1
ATOM 2234 N N . LYS B 1 151 ? 15.68 -19.297 -9.75 1 86.62 151 LYS B N 1
ATOM 2235 C CA . LYS B 1 151 ? 15.531 -20.016 -11.008 1 86.62 151 LYS B CA 1
ATOM 2236 C C . LYS B 1 151 ? 14.859 -19.141 -12.07 1 86.62 151 LYS B C 1
ATOM 2238 O O . LYS B 1 151 ? 15.133 -19.281 -13.266 1 86.62 151 LYS B O 1
ATOM 2243 N N . SER B 1 152 ? 14.07 -18.203 -11.555 1 88.38 152 SER B N 1
ATOM 2244 C CA . SER B 1 152 ? 13.297 -17.375 -12.477 1 88.38 152 SER B CA 1
ATOM 2245 C C . SER B 1 152 ? 14.164 -16.297 -13.117 1 88.38 152 SER B C 1
ATOM 2247 O O . SER B 1 152 ? 13.758 -15.664 -14.094 1 88.38 152 SER B O 1
ATOM 2249 N N . GLY B 1 153 ? 15.359 -16.062 -12.586 1 90.06 153 GLY B N 1
ATOM 2250 C CA . GLY B 1 153 ? 16.312 -15.164 -13.219 1 90.06 153 GLY B CA 1
ATOM 2251 C C . GLY B 1 153 ? 15.961 -13.703 -13.039 1 90.06 153 GLY B C 1
ATOM 2252 O O . GLY B 1 153 ? 15.445 -13.305 -11.984 1 90.06 153 GLY B O 1
ATOM 2253 N N . THR B 1 154 ? 16.391 -12.891 -14.102 1 95.19 154 THR B N 1
ATOM 2254 C CA . THR B 1 154 ? 16.312 -11.445 -13.984 1 95.19 154 THR B CA 1
ATOM 2255 C C . THR B 1 154 ? 15.086 -10.906 -14.719 1 95.19 154 THR B C 1
ATOM 2257 O O . THR B 1 154 ? 14.766 -11.359 -15.82 1 95.19 154 THR B O 1
ATOM 2260 N N . TYR B 1 155 ? 14.406 -10.086 -14.055 1 96.88 155 TYR B N 1
ATOM 2261 C CA . TYR B 1 155 ? 13.344 -9.289 -14.656 1 96.88 155 TYR B CA 1
ATOM 2262 C C . TYR B 1 155 ? 13.719 -7.809 -14.648 1 96.88 155 TYR B C 1
ATOM 2264 O O . TYR B 1 155 ? 14.211 -7.289 -13.648 1 96.88 155 TYR B O 1
ATOM 2272 N N . GLN B 1 156 ? 13.508 -7.105 -15.805 1 96.56 156 GLN B N 1
ATOM 2273 C CA . GLN B 1 156 ? 13.648 -5.66 -15.945 1 96.56 156 GLN B CA 1
ATOM 2274 C C . GLN B 1 156 ? 12.406 -5.047 -16.578 1 96.56 156 GLN B C 1
ATOM 2276 O O . GLN B 1 156 ? 12.023 -5.418 -17.703 1 96.56 156 GLN B O 1
ATOM 2281 N N . ALA B 1 157 ? 11.867 -4.113 -15.82 1 94.5 157 ALA B N 1
ATOM 2282 C CA . ALA B 1 157 ? 10.688 -3.451 -16.375 1 94.5 157 ALA B CA 1
ATOM 2283 C C . ALA B 1 157 ? 11.047 -2.605 -17.594 1 94.5 157 ALA B C 1
ATOM 2285 O O . ALA B 1 157 ? 12.141 -2.029 -17.656 1 94.5 157 ALA B O 1
ATOM 2286 N N . VAL B 1 158 ? 10.07 -2.543 -18.547 1 84.62 158 VAL B N 1
ATOM 2287 C CA . VAL B 1 158 ? 10.289 -1.769 -19.766 1 84.62 158 VAL B CA 1
ATOM 2288 C C . VAL B 1 158 ? 9.633 -0.397 -19.625 1 84.62 158 VAL B C 1
ATOM 2290 O O . VAL B 1 158 ? 8.602 -0.259 -18.969 1 84.62 158 VAL B O 1
#

Secondary structure (DSSP, 8-state):
----TTB-TTS-B-----TTSPPEEEEEEEEEEEE--HHHHHHHHHH-S-TTSHHHHHHHHHHHHHTTHHHHSTTPPP---SEEEEEEEEETTTTEEEEEEEEEEEESS--HHHHHHHHHHHHHHHHHHHTTT-TT-EEEEEEEEEEE-TTT--EE--/----TTB-TTS-B-----TTSPPEEEEEEEEEEEE--HHHHHHHHHH-S-TTSHHHHHHHHHHHHHTTHHHHSTTPPP---SEEEEEEEEETTTTEEEEEEEEEEEESS--HHHHHHHHHHHHHHHHHHHTTT-TT-EEEEEEEEEEE-TTT--EE--

Foldseek 3Di:
DDDDQQADPVGDGAQHDLPPFAWDKKKWKKKWKKAFDLVLLVVLPVVPDDCVGLFNVLFVQLQVQLQCQCVPPPRDDRDDWPDKGKDWDADSVRRMIMIMMMTIDTGRDHSHSSRLRSNVRSNVSSCVVRCVPTVPMDIDDIDIAWMADDPVGIDGDD/DDDDQQADPVGDGAQHDLVPFAWDKKKWKKKWKKAFDLVLLVVLPVVPDDCVGLQNVLFVQLQVQLQCQCVPPPRDDRDDWPDKGKDWDADSVRRMIMIMMMTIDTDRDHSHSSRLRSNVRSNVSSCVVRCVPTVPMDIDDIDIAWMADDPVGIDGDD

Solvent-accessible surface area (backbone atoms only — not comparable to full-atom values): 16143 Å² total; per-residue (Å²): 127,93,60,62,66,40,42,47,98,87,46,42,59,42,60,69,84,48,83,85,46,70,68,32,63,22,39,11,31,14,32,27,34,33,37,45,53,63,69,56,44,50,52,54,58,72,68,44,90,43,83,45,20,63,59,51,50,14,31,53,23,8,45,52,25,28,78,43,34,38,81,42,29,82,58,48,71,84,73,77,69,73,43,70,45,54,46,69,44,81,35,75,93,70,15,27,42,39,32,37,15,39,21,31,31,69,35,52,66,82,38,50,62,29,8,46,35,13,31,50,32,19,45,52,31,43,46,66,52,44,36,82,78,42,63,79,34,31,38,28,57,34,30,54,44,33,34,36,37,67,93,81,38,72,47,70,59,130,127,92,59,62,66,40,42,46,97,87,47,40,59,42,59,68,86,47,84,85,45,70,68,31,64,23,38,11,30,14,31,27,33,34,38,46,54,64,68,55,44,51,52,56,57,71,68,42,90,44,83,44,20,63,60,51,48,14,31,52,24,10,45,54,27,26,77,42,35,39,81,42,30,82,58,49,70,84,73,78,70,72,43,69,45,54,47,70,44,81,35,76,94,71,16,28,40,39,32,38,15,39,20,31,33,70,35,54,66,80,38,51,61,31,8,46,34,14,31,51,32,19,45,52,30,42,46,65,50,43,37,84,77,44,63,79,33,31,39,29,57,33,31,53,44,34,34,36,37,67,90,82,37,73,48,72,58,131